Protein AF-0000000085030380 (afdb_homodimer)

Secondary structure (DSSP, 8-state):
-EEEESSHHHHHHHHHHH--TT-EEEEE--TTSHHHHHHHTT--SEEEEEE--HHHHHHHHHHHHH-TTEEEEES-TTSHHHHHHHHHHHTSS--SEEEEESSSSS-HHHHHHHHHHHHHHH--SEEEEE-HHHHHHHHHEEE-S----S--S-S---SSS-THHHHTHHHHHHHHHHTT-/-EEEESSHHHHHHHHHHH--TT-EEEEE--TTSHHHHHHHTT--SEEEEEE--HHHHHHHHHHHHH-TTEEEEES-TTSHHHHHHHHHHHTSS--SEEEEESSSSS-HHHHHHHHHHHHHHH--SEEEEE-HHHHHHHHHEEE-S----S--S-S---SSS-THHHHHHHHHHHHHHHTT-

pLDDT: mean 88.81, std 17.07, range [22.41, 98.94]

Nearest PDB structures (foldseek):
  4m36-assembly1_A  TM=7.516E-01  e=6.707E-06  Trypanosoma brucei brucei TREU927
  4jxj-assembly1_A  TM=7.074E-01  e=4.868E-06  Rickettsia bellii RML369-C
  6ifv-assembly1_A  TM=7.572E-01  e=1.454E-04  Bacillus subtilis subsp. subtilis str. 168
  6ifv-assembly2_B  TM=6.838E-01  e=5.560E-05  Bacillus subtilis subsp. subtilis str. 168
  7v2q-assembly1_W  TM=7.325E-01  e=1.879E-04  Bacillus subtilis subsp. subtilis str. 168

Structure (mmCIF, N/CA/C/O backbone):
data_AF-0000000085030380-model_v1
#
loop_
_entity.id
_entity.type
_entity.pdbx_description
1 polymer 'SAM-dependent methyltransferase'
#
loop_
_atom_site.group_PDB
_atom_site.id
_atom_site.type_symbol
_atom_site.label_atom_id
_atom_site.label_alt_id
_atom_site.label_comp_id
_atom_site.label_asym_id
_atom_site.label_entity_id
_atom_site.label_seq_id
_atom_site.pdbx_PDB_ins_code
_atom_site.Cartn_x
_atom_site.Cartn_y
_atom_site.Cartn_z
_atom_site.occupancy
_atom_site.B_iso_or_equiv
_atom_site.auth_seq_id
_atom_site.auth_comp_id
_atom_site.auth_asym_id
_atom_site.auth_atom_id
_atom_site.pdbx_PDB_model_num
ATOM 1 N N . MET A 1 1 ? -11.391 8.25 9.961 1 91.81 1 MET A N 1
ATOM 2 C CA . MET A 1 1 ? -11.539 7.578 8.672 1 91.81 1 MET A CA 1
ATOM 3 C C . MET A 1 1 ? -10.328 7.824 7.781 1 91.81 1 MET A C 1
ATOM 5 O O . MET A 1 1 ? -9.539 8.734 8.039 1 91.81 1 MET A O 1
ATOM 9 N N . ILE A 1 2 ? -10.078 6.938 6.809 1 98.69 2 ILE A N 1
ATOM 10 C CA . ILE A 1 2 ? -9.078 7.105 5.766 1 98.69 2 ILE A CA 1
ATOM 11 C C . ILE A 1 2 ? -9.758 7.438 4.438 1 98.69 2 ILE A C 1
ATOM 13 O O . ILE A 1 2 ? -10.391 6.574 3.828 1 98.69 2 ILE A O 1
ATOM 17 N N . ALA A 1 3 ? -9.664 8.688 4.055 1 98.75 3 ALA A N 1
ATOM 18 C CA . ALA A 1 3 ? -10.305 9.133 2.82 1 98.75 3 ALA A CA 1
ATOM 19 C C . ALA A 1 3 ? -9.312 9.156 1.661 1 98.75 3 ALA A C 1
ATOM 21 O O . ALA A 1 3 ? -8.242 9.758 1.765 1 98.75 3 ALA A O 1
ATOM 22 N N . LEU A 1 4 ? -9.68 8.461 0.581 1 97.88 4 LEU A N 1
ATOM 23 C CA . LEU A 1 4 ? -8.859 8.469 -0.629 1 97.88 4 LEU A CA 1
ATOM 24 C C . LEU A 1 4 ? -9.516 9.305 -1.722 1 97.88 4 LEU A C 1
ATOM 26 O O . LEU A 1 4 ? -10.719 9.203 -1.955 1 97.88 4 LEU A O 1
ATOM 30 N N . VAL A 1 5 ? -8.695 10.117 -2.357 1 96.5 5 VAL A N 1
ATOM 31 C CA . VAL A 1 5 ? -9.133 10.93 -3.486 1 96.5 5 VAL A CA 1
ATOM 32 C C . VAL A 1 5 ? -8.062 10.922 -4.578 1 96.5 5 VAL A C 1
ATOM 34 O O . VAL A 1 5 ? -6.895 10.656 -4.305 1 96.5 5 VAL A O 1
ATOM 37 N N . LYS A 1 6 ? -8.5 11.195 -5.797 1 92.88 6 LYS A N 1
ATOM 38 C CA . LYS A 1 6 ? -7.555 11.211 -6.91 1 92.88 6 LYS A CA 1
ATOM 39 C C . LYS A 1 6 ? -7.281 12.641 -7.371 1 92.88 6 LYS A C 1
ATOM 41 O O . LYS A 1 6 ? -6.148 12.977 -7.73 1 92.88 6 LYS A O 1
ATOM 46 N N . SER A 1 7 ? -8.227 13.508 -7.336 1 93.38 7 SER A N 1
ATOM 47 C CA . SER A 1 7 ? -8.07 14.859 -7.859 1 93.38 7 SER A CA 1
ATOM 48 C C . SER A 1 7 ? -7.652 15.828 -6.762 1 93.38 7 SER A C 1
ATOM 50 O O . SER A 1 7 ? -8.055 15.68 -5.605 1 93.38 7 SER A O 1
ATOM 52 N N . VAL A 1 8 ? -6.898 16.891 -7.164 1 95.12 8 VAL A N 1
ATOM 53 C CA . VAL A 1 8 ? -6.449 17.906 -6.219 1 95.12 8 VAL A CA 1
ATOM 54 C C . VAL A 1 8 ? -7.645 18.719 -5.73 1 95.12 8 VAL A C 1
ATOM 56 O O . VAL A 1 8 ? -7.684 19.141 -4.57 1 95.12 8 VAL A O 1
ATOM 59 N N . GLU A 1 9 ? -8.609 18.875 -6.574 1 96.44 9 GLU A N 1
ATOM 60 C CA . GLU A 1 9 ? -9.812 19.625 -6.207 1 96.44 9 GLU A CA 1
ATOM 61 C C . GLU A 1 9 ? -10.555 18.938 -5.062 1 96.44 9 GLU A C 1
ATOM 63 O O . GLU A 1 9 ? -10.93 19.594 -4.082 1 96.44 9 GLU A O 1
ATOM 68 N N . GLU A 1 10 ? -10.797 17.656 -5.203 1 97.19 10 GLU A N 1
ATOM 69 C CA . GLU A 1 10 ? -11.492 16.922 -4.156 1 97.19 10 GLU A CA 1
ATOM 70 C C . GLU A 1 10 ? -10.648 16.828 -2.887 1 97.19 10 GLU A C 1
ATOM 72 O O . GLU A 1 10 ? -11.188 16.844 -1.776 1 97.19 10 GLU A O 1
ATOM 77 N N . TYR A 1 11 ? -9.32 16.734 -3.07 1 97.69 11 TYR A N 1
ATOM 78 C CA . TYR A 1 11 ? -8.398 16.719 -1.938 1 97.69 11 TYR A CA 1
ATOM 79 C C . TYR A 1 11 ? -8.539 17.984 -1.096 1 97.69 11 TYR A C 1
ATOM 81 O O . TYR A 1 11 ? -8.75 17.906 0.118 1 97.69 11 TYR A O 1
ATOM 89 N N . ARG A 1 12 ? -8.516 19.094 -1.725 1 98.12 12 ARG A N 1
ATOM 90 C CA . ARG A 1 12 ? -8.609 20.375 -1.045 1 98.12 12 ARG A CA 1
ATOM 91 C C . ARG A 1 12 ? -9.992 20.578 -0.442 1 98.12 12 ARG A C 1
ATOM 93 O O . ARG A 1 12 ? -10.125 21.062 0.682 1 98.12 12 ARG A O 1
ATOM 100 N N . ARG A 1 13 ? -11.023 20.219 -1.197 1 98.12 13 ARG A N 1
ATOM 101 C CA . ARG A 1 13 ? -12.383 20.312 -0.682 1 98.12 13 ARG A CA 1
ATOM 102 C C . ARG A 1 13 ? -12.539 19.516 0.608 1 98.12 13 ARG A C 1
ATOM 104 O O . ARG A 1 13 ? -13.086 20.016 1.592 1 98.12 13 ARG A O 1
ATOM 111 N N . LEU A 1 14 ? -12.062 18.297 0.59 1 98.44 14 LEU A N 1
ATOM 112 C CA . LEU A 1 14 ? -12.203 17.406 1.737 1 98.44 14 LEU A CA 1
ATOM 113 C C . LEU A 1 14 ? -11.445 17.953 2.945 1 98.44 14 LEU A C 1
ATOM 115 O O . LEU A 1 14 ? -11.938 17.875 4.074 1 98.44 14 LEU A O 1
ATOM 119 N N . LEU A 1 15 ? -10.234 18.516 2.732 1 98.62 15 LEU A N 1
ATOM 120 C CA . LEU A 1 15 ? -9.484 19.094 3.836 1 98.62 15 LEU A CA 1
ATOM 121 C C . LEU A 1 15 ? -10.258 20.25 4.477 1 98.62 15 LEU A C 1
ATOM 123 O O . LEU A 1 15 ? -10.227 20.406 5.699 1 98.62 15 LEU A O 1
ATOM 127 N N . GLY A 1 16 ? -10.93 21 3.68 1 98.31 16 GLY A N 1
ATOM 128 C CA . GLY A 1 16 ? -11.773 22.062 4.207 1 98.31 16 GLY A CA 1
ATOM 129 C C . GLY A 1 16 ? -12.914 21.547 5.066 1 98.31 16 GLY A C 1
ATOM 130 O O . GLY A 1 16 ? -13.414 22.266 5.938 1 98.31 16 GLY A O 1
ATOM 131 N N . GLU A 1 17 ? -13.32 20.359 4.848 1 97.62 17 GLU A N 1
ATOM 132 C CA . GLU A 1 17 ? -14.453 19.766 5.555 1 97.62 17 GLU A CA 1
ATOM 133 C C . GLU A 1 17 ? -13.992 19.016 6.801 1 97.62 17 GLU A C 1
ATOM 135 O O . GLU A 1 17 ? -14.711 18.953 7.797 1 97.62 17 GLU A O 1
ATOM 140 N N . VAL A 1 18 ? -12.812 18.469 6.781 1 98.12 18 VAL A N 1
ATOM 141 C CA . VAL A 1 18 ? -12.398 17.5 7.801 1 98.12 18 VAL A CA 1
ATOM 142 C C . VAL A 1 18 ? -11.68 18.234 8.938 1 98.12 18 VAL A C 1
ATOM 144 O O . VAL A 1 18 ? -11.773 17.828 10.094 1 98.12 18 VAL A O 1
ATOM 147 N N . VAL A 1 19 ? -10.953 19.312 8.625 1 98.75 19 VAL A N 1
ATOM 148 C CA . VAL A 1 19 ? -10.211 20.047 9.641 1 98.75 19 VAL A CA 1
ATOM 149 C C . VAL A 1 19 ? -11.172 20.844 10.508 1 98.75 19 VAL A C 1
ATOM 151 O O . VAL A 1 19 ? -12.039 21.562 9.992 1 98.75 19 VAL A O 1
ATOM 154 N N . GLU A 1 20 ? -11.031 20.703 11.789 1 98.44 20 GLU A N 1
ATOM 155 C CA . GLU A 1 20 ? -11.867 21.391 12.758 1 98.44 20 GLU A CA 1
ATOM 156 C C . GLU A 1 20 ? -11.055 22.375 13.594 1 98.44 20 GLU A C 1
ATOM 158 O O . GLU A 1 20 ? -9.82 22.281 13.641 1 98.44 20 GLU A O 1
ATOM 163 N N . GLU A 1 21 ? -11.789 23.25 14.25 1 98.75 21 GLU A N 1
ATOM 164 C CA . GLU A 1 21 ? -11.156 24.188 15.156 1 98.75 21 GLU A CA 1
ATOM 165 C C . GLU A 1 21 ? -10.383 23.469 16.25 1 98.75 21 GLU A C 1
ATOM 167 O O . GLU A 1 21 ? -10.883 22.516 16.844 1 98.75 21 GLU A O 1
ATOM 172 N N . GLY A 1 22 ? -9.164 23.891 16.453 1 98.81 22 GLY A N 1
ATOM 173 C CA . GLY A 1 22 ? -8.367 23.359 17.531 1 98.81 22 GLY A CA 1
ATOM 174 C C . GLY A 1 22 ? -7.594 22.109 17.141 1 98.81 22 GLY A C 1
ATOM 175 O O . GLY A 1 22 ? -6.812 21.578 17.938 1 98.81 22 GLY A O 1
ATOM 176 N N . ASP A 1 23 ? -7.719 21.672 15.914 1 98.88 23 ASP A N 1
ATOM 177 C CA . ASP A 1 23 ? -7.055 20.453 15.461 1 98.88 23 ASP A CA 1
ATOM 178 C C . ASP A 1 23 ? -5.543 20.656 15.367 1 98.88 23 ASP A C 1
ATOM 180 O O . ASP A 1 23 ? -5.07 21.797 15.211 1 98.88 23 ASP A O 1
ATOM 184 N N . VAL A 1 24 ? -4.852 19.578 15.547 1 98.88 24 VAL A N 1
ATOM 185 C CA . VAL A 1 24 ? -3.457 19.438 15.133 1 98.88 24 VAL A CA 1
ATOM 186 C C . VAL A 1 24 ? -3.381 18.719 13.781 1 98.88 24 VAL A C 1
ATOM 188 O O . VAL A 1 24 ? -3.855 17.594 13.648 1 98.88 24 VAL A O 1
ATOM 191 N N . VAL A 1 25 ? -2.756 19.422 12.773 1 98.94 25 VAL A N 1
ATOM 192 C CA . VAL A 1 25 ? -2.729 18.875 11.422 1 98.94 25 VAL A CA 1
ATOM 193 C C . VAL A 1 25 ? -1.283 18.688 10.969 1 98.94 25 VAL A C 1
ATOM 195 O O . VAL A 1 25 ? -0.44 19.562 11.172 1 98.94 25 VAL A O 1
ATOM 198 N N . VAL A 1 26 ? -0.991 17.531 10.477 1 98.88 26 VAL A N 1
ATOM 199 C CA . VAL A 1 26 ? 0.264 17.281 9.781 1 98.88 26 VAL A CA 1
ATOM 200 C C . VAL A 1 26 ? -0.004 17.094 8.289 1 98.88 26 VAL A C 1
ATOM 202 O O . VAL A 1 26 ? -0.845 16.281 7.898 1 98.88 26 VAL A O 1
ATOM 205 N N . GLU A 1 27 ? 0.654 17.875 7.465 1 98.88 27 GLU A N 1
ATOM 206 C CA . GLU A 1 27 ? 0.521 17.828 6.012 1 98.88 27 GLU A CA 1
ATOM 207 C C . GLU A 1 27 ? 1.824 17.391 5.352 1 98.88 27 GLU A C 1
ATOM 209 O O . GLU A 1 27 ? 2.869 18.016 5.551 1 98.88 27 GLU A O 1
ATOM 214 N N . LEU A 1 28 ? 1.763 16.328 4.605 1 97.5 28 LEU A N 1
ATOM 215 C CA . LEU A 1 28 ? 2.908 15.812 3.869 1 97.5 28 LEU A CA 1
ATOM 216 C C . LEU A 1 28 ? 2.783 16.109 2.381 1 97.5 28 LEU A C 1
ATOM 218 O O . LEU A 1 28 ? 1.846 15.656 1.725 1 97.5 28 LEU A O 1
ATOM 222 N N . GLY A 1 29 ? 3.713 16.828 1.832 1 96.5 29 GLY A N 1
ATOM 223 C CA . GLY A 1 29 ? 3.65 17.281 0.454 1 96.5 29 GLY A CA 1
ATOM 224 C C . GLY A 1 29 ? 2.865 18.578 0.291 1 96.5 29 GLY A C 1
ATOM 225 O O . GLY A 1 29 ? 1.954 18.656 -0.537 1 96.5 29 GLY A O 1
ATOM 226 N N . CYS A 1 30 ? 3.314 19.625 0.965 1 97.62 30 CYS A N 1
ATOM 227 C CA . CYS A 1 30 ? 2.537 20.859 1.003 1 97.62 30 CYS A CA 1
ATOM 228 C C . CYS A 1 30 ? 2.834 21.734 -0.212 1 97.62 30 CYS A C 1
ATOM 230 O O . CYS A 1 30 ? 2.09 22.672 -0.509 1 97.62 30 CYS A O 1
ATOM 232 N N . HIS A 1 31 ? 3.996 21.453 -0.895 1 95.38 31 HIS A N 1
ATOM 233 C CA . HIS A 1 31 ? 4.43 22.297 -2.01 1 95.38 31 HIS A CA 1
ATOM 234 C C . HIS A 1 31 ? 4.391 23.766 -1.642 1 95.38 31 HIS A C 1
ATOM 236 O O . HIS A 1 31 ? 5.012 24.188 -0.658 1 95.38 31 HIS A O 1
ATOM 242 N N . ARG A 1 32 ? 3.686 24.625 -2.477 1 96.69 32 ARG A N 1
ATOM 243 C CA . ARG A 1 32 ? 3.697 26.062 -2.223 1 96.69 32 ARG A CA 1
ATOM 244 C C . ARG A 1 32 ? 2.557 26.469 -1.296 1 96.69 32 ARG A C 1
ATOM 246 O O . ARG A 1 32 ? 2.289 27.656 -1.113 1 96.69 32 ARG A O 1
ATOM 253 N N . GLY A 1 33 ? 1.755 25.594 -0.771 1 97.94 33 GLY A N 1
ATOM 254 C CA . GLY A 1 33 ? 0.869 25.875 0.347 1 97.94 33 GLY A CA 1
ATOM 255 C C . GLY A 1 33 ? -0.575 26.078 -0.072 1 97.94 33 GLY A C 1
ATOM 256 O O . GLY A 1 33 ? -1.376 26.625 0.69 1 97.94 33 GLY A O 1
ATOM 257 N N . ALA A 1 34 ? -0.95 25.656 -1.318 1 97.75 34 ALA A N 1
ATOM 258 C CA . ALA A 1 34 ? -2.342 25.797 -1.737 1 97.75 34 ALA A CA 1
ATOM 259 C C . ALA A 1 34 ? -3.275 25.031 -0.813 1 97.75 34 ALA A C 1
ATOM 261 O O . ALA A 1 34 ? -4.285 25.562 -0.345 1 97.75 34 ALA A O 1
ATOM 262 N N . ALA A 1 35 ? -2.99 23.797 -0.495 1 98.38 35 ALA A N 1
ATOM 263 C CA . ALA A 1 35 ? -3.809 23.031 0.434 1 98.38 35 ALA A CA 1
ATOM 264 C C . ALA A 1 35 ? -3.623 23.516 1.868 1 98.38 35 ALA A C 1
ATOM 266 O O . ALA A 1 35 ? -4.566 23.5 2.662 1 98.38 35 ALA A O 1
ATOM 267 N N . THR A 1 36 ? -2.396 23.969 2.219 1 98.75 36 THR A N 1
ATOM 268 C CA . THR A 1 36 ? -2.131 24.5 3.547 1 98.75 36 THR A CA 1
ATOM 269 C C . THR A 1 36 ? -3.088 25.656 3.869 1 98.75 36 THR A C 1
ATOM 271 O O . THR A 1 36 ? -3.633 25.719 4.973 1 98.75 36 THR A O 1
ATOM 274 N N . ARG A 1 37 ? -3.293 26.484 2.891 1 98.75 37 ARG A N 1
ATOM 275 C CA . ARG A 1 37 ? -4.172 27.641 3.088 1 98.75 37 ARG A CA 1
ATOM 276 C C . ARG A 1 37 ? -5.598 27.188 3.383 1 98.75 37 ARG A C 1
ATOM 278 O O . ARG A 1 37 ? -6.293 27.812 4.191 1 98.75 37 ARG A O 1
ATOM 285 N N . ILE A 1 38 ? -6.07 26.156 2.748 1 98.88 38 ILE A N 1
ATOM 286 C CA . ILE A 1 38 ? -7.398 25.609 2.996 1 98.88 38 ILE A CA 1
ATOM 287 C C . ILE A 1 38 ? -7.457 25.031 4.406 1 98.88 38 ILE A C 1
ATOM 289 O O . ILE A 1 38 ? -8.414 25.266 5.145 1 98.88 38 ILE A O 1
ATOM 293 N N . ILE A 1 39 ? -6.402 24.297 4.805 1 98.88 39 ILE A N 1
ATOM 294 C CA . ILE A 1 39 ? -6.309 23.719 6.141 1 98.88 39 ILE A CA 1
ATOM 295 C C . ILE A 1 39 ? -6.426 24.828 7.188 1 98.88 39 ILE A C 1
ATOM 297 O O . ILE A 1 39 ? -7.168 24.688 8.164 1 98.88 39 ILE A O 1
ATOM 301 N N . LEU A 1 40 ? -5.77 25.938 6.992 1 98.69 40 LEU A N 1
ATOM 302 C CA . LEU A 1 40 ? -5.691 27.016 7.961 1 98.69 40 LEU A CA 1
ATOM 303 C C . LEU A 1 40 ? -7.051 27.688 8.148 1 98.69 40 LEU A C 1
ATOM 305 O O . LEU A 1 40 ? -7.32 28.281 9.195 1 98.69 40 LEU A O 1
ATOM 309 N N . THR A 1 41 ? -7.934 27.562 7.137 1 98.31 41 THR A N 1
ATOM 310 C CA . THR A 1 41 ? -9.258 28.156 7.258 1 98.31 41 THR A CA 1
ATOM 311 C C . THR A 1 41 ? -10.078 27.453 8.328 1 98.31 41 THR A C 1
ATOM 313 O O . THR A 1 41 ? -11.031 28.016 8.859 1 98.31 41 THR A O 1
ATOM 316 N N . GLY A 1 42 ? -9.727 26.266 8.719 1 98.31 42 GLY A N 1
ATOM 317 C CA . GLY A 1 42 ? -10.438 25.5 9.742 1 98.31 42 GLY A CA 1
ATOM 318 C C . GLY A 1 42 ? -10.039 25.906 11.148 1 98.31 42 GLY A C 1
ATOM 319 O O . GLY A 1 42 ? -10.555 25.344 12.125 1 98.31 42 GLY A O 1
ATOM 320 N N . SER A 1 43 ? -9.117 26.781 11.266 1 98.31 43 SER A N 1
ATOM 321 C CA . SER A 1 43 ? -8.633 27.312 12.531 1 98.31 43 SER A CA 1
ATOM 322 C C . SER A 1 43 ? -7.996 26.219 13.391 1 98.31 43 SER A C 1
ATOM 324 O O . SER A 1 43 ? -8.328 26.078 14.57 1 98.31 43 SER A O 1
ATOM 326 N N . PRO A 1 44 ? -7.121 25.422 12.836 1 98.81 44 PRO A N 1
ATOM 327 C CA . PRO A 1 44 ? -6.348 24.484 13.648 1 98.81 44 PRO A CA 1
ATOM 328 C C . PRO A 1 44 ? -5.441 25.188 14.656 1 98.81 44 PRO A C 1
ATOM 330 O O . PRO A 1 44 ? -5.035 26.328 14.438 1 98.81 44 PRO A O 1
ATOM 333 N N . ARG A 1 45 ? -5.203 24.547 15.797 1 98.38 45 ARG A N 1
ATOM 334 C CA . ARG A 1 45 ? -4.301 25.141 16.781 1 98.38 45 ARG A CA 1
ATOM 335 C C . ARG A 1 45 ? -2.846 25 16.344 1 98.38 45 ARG A C 1
ATOM 337 O O . ARG A 1 45 ? -1.985 25.766 16.766 1 98.38 45 ARG A O 1
ATOM 344 N N . ARG A 1 46 ? -2.6 23.969 15.492 1 98.69 46 ARG A N 1
ATOM 345 C CA . ARG A 1 46 ? -1.241 23.703 15.031 1 98.69 46 ARG A CA 1
ATOM 346 C C . ARG A 1 46 ? -1.252 23.016 13.672 1 98.69 46 ARG A C 1
ATOM 348 O O . ARG A 1 46 ? -2.045 22.094 13.453 1 98.69 46 ARG A O 1
ATOM 355 N N . VAL A 1 47 ? -0.423 23.484 12.797 1 98.88 47 VAL A N 1
ATOM 356 C CA . VAL A 1 47 ? -0.187 22.844 11.508 1 98.88 47 VAL A CA 1
ATOM 357 C C . VAL A 1 47 ? 1.312 22.656 11.297 1 98.88 47 VAL A C 1
ATOM 359 O O . VAL A 1 47 ? 2.092 23.609 11.43 1 98.88 47 VAL A O 1
ATOM 362 N N . VAL A 1 48 ? 1.76 21.453 11.086 1 98.88 48 VAL A N 1
ATOM 363 C CA . VAL A 1 48 ? 3.111 21.172 10.617 1 98.88 48 VAL A CA 1
ATOM 364 C C . VAL A 1 48 ? 3.064 20.672 9.172 1 98.88 48 VAL A C 1
ATOM 366 O O . VAL A 1 48 ? 2.48 19.625 8.883 1 98.88 48 VAL A O 1
ATOM 369 N N . ALA A 1 49 ? 3.635 21.438 8.273 1 98.81 49 ALA A N 1
ATOM 370 C CA . ALA A 1 49 ? 3.639 21.125 6.852 1 98.81 49 ALA A CA 1
ATOM 371 C C . ALA A 1 49 ? 5.039 20.734 6.379 1 98.81 49 ALA A C 1
ATOM 373 O O . ALA A 1 49 ? 6.02 21.391 6.719 1 98.81 49 ALA A O 1
ATOM 374 N N . VAL A 1 50 ? 5.086 19.641 5.562 1 98.06 50 VAL A N 1
ATOM 375 C CA . VAL A 1 50 ? 6.363 19.078 5.152 1 98.06 50 VAL A CA 1
ATOM 376 C C . VAL A 1 50 ? 6.457 19.062 3.627 1 98.06 50 VAL A C 1
ATOM 378 O O . VAL A 1 50 ? 5.508 18.672 2.943 1 98.06 50 VAL A O 1
ATOM 381 N N . ASP A 1 51 ? 7.531 19.5 3.094 1 96.81 51 ASP A N 1
ATOM 382 C CA . ASP A 1 51 ? 7.898 19.328 1.691 1 96.81 51 ASP A CA 1
ATOM 383 C C . ASP A 1 51 ? 9.406 19.438 1.502 1 96.81 51 ASP A C 1
ATOM 385 O O . ASP A 1 51 ? 10.078 20.172 2.232 1 96.81 51 ASP A O 1
ATOM 389 N N . TYR A 1 52 ? 9.93 18.766 0.541 1 92.38 52 TYR A N 1
ATOM 390 C CA . TYR A 1 52 ? 11.383 18.781 0.385 1 92.38 52 TYR A CA 1
ATOM 391 C C . TYR A 1 52 ? 11.805 19.766 -0.698 1 92.38 52 TYR A C 1
ATOM 393 O O . TYR A 1 52 ? 12.984 20.078 -0.829 1 92.38 52 TYR A O 1
ATOM 401 N N . GLY A 1 53 ? 10.852 20.328 -1.414 1 89.56 53 GLY A N 1
ATOM 402 C CA . GLY A 1 53 ? 11.18 21.172 -2.551 1 89.56 53 GLY A CA 1
ATOM 403 C C . GLY A 1 53 ? 11.648 22.562 -2.146 1 89.56 53 GLY A C 1
ATOM 404 O O . GLY A 1 53 ? 11.164 23.109 -1.155 1 89.56 53 GLY A O 1
ATOM 405 N N . LYS A 1 54 ? 12.578 23.141 -2.975 1 85.81 54 LYS A N 1
ATOM 406 C CA . LYS A 1 54 ? 13.07 24.5 -2.738 1 85.81 54 LYS A CA 1
ATOM 407 C C . LYS A 1 54 ? 11.953 25.516 -2.926 1 85.81 54 LYS A C 1
ATOM 409 O O . LYS A 1 54 ? 11.844 26.469 -2.15 1 85.81 54 LYS A O 1
ATOM 414 N N . ASP A 1 55 ? 11.211 25.375 -3.895 1 90.44 55 ASP A N 1
ATOM 415 C CA . ASP A 1 55 ? 10.117 26.297 -4.176 1 90.44 55 ASP A CA 1
ATOM 416 C C . ASP A 1 55 ? 9.102 26.297 -3.033 1 90.44 55 ASP A C 1
ATOM 418 O O . ASP A 1 55 ? 8.508 27.344 -2.732 1 90.44 55 ASP A O 1
ATOM 422 N N . ALA A 1 56 ? 8.984 25.188 -2.379 1 94.5 56 ALA A N 1
ATOM 423 C CA . ALA A 1 56 ? 8.094 25.125 -1.221 1 94.5 56 ALA A CA 1
ATOM 424 C C . ALA A 1 56 ? 8.617 25.984 -0.077 1 94.5 56 ALA A C 1
ATOM 426 O O . ALA A 1 56 ? 7.848 26.703 0.565 1 94.5 56 ALA A O 1
ATOM 427 N N . GLU A 1 57 ? 9.883 25.969 0.086 1 95.88 57 GLU A N 1
ATOM 428 C CA . GLU A 1 57 ? 10.461 26.625 1.254 1 95.88 57 GLU A CA 1
ATOM 429 C C . GLU A 1 57 ? 10.172 28.125 1.25 1 95.88 57 GLU A C 1
ATOM 431 O O . GLU A 1 57 ? 9.688 28.672 2.242 1 95.88 57 GLU A O 1
ATOM 436 N N . GLU A 1 58 ? 10.445 28.781 0.205 1 95.75 58 GLU A N 1
ATOM 437 C CA . GLU A 1 58 ? 10.242 30.234 0.124 1 95.75 58 GLU A CA 1
ATOM 438 C C . GLU A 1 58 ? 8.781 30.594 0.375 1 95.75 58 GLU A C 1
ATOM 440 O O . GLU A 1 58 ? 8.484 31.453 1.204 1 95.75 58 GLU A O 1
ATOM 445 N N . ALA A 1 59 ? 7.898 29.969 -0.262 1 97.5 59 ALA A N 1
ATOM 446 C CA . ALA A 1 59 ? 6.469 30.25 -0.159 1 97.5 59 ALA A CA 1
ATOM 447 C C . ALA A 1 59 ? 5.953 29.953 1.246 1 97.5 59 ALA A C 1
ATOM 449 O O . ALA A 1 59 ? 5.176 30.734 1.807 1 97.5 59 ALA A O 1
ATOM 450 N N . MET A 1 60 ? 6.41 28.875 1.827 1 98.25 60 MET A N 1
ATOM 451 C CA . MET A 1 60 ? 5.875 28.438 3.113 1 98.25 60 MET A CA 1
ATOM 452 C C . MET A 1 60 ? 6.438 29.281 4.25 1 98.25 60 MET A C 1
ATOM 454 O O . MET A 1 60 ? 5.746 29.531 5.242 1 98.25 60 MET A O 1
ATOM 458 N N . ARG A 1 61 ? 7.703 29.75 4.102 1 97.25 61 ARG A N 1
ATOM 459 C CA . ARG A 1 61 ? 8.258 30.656 5.094 1 97.25 61 ARG A CA 1
ATOM 460 C C . ARG A 1 61 ? 7.488 31.984 5.109 1 97.25 61 ARG A C 1
ATOM 462 O O . ARG A 1 61 ? 7.242 32.562 6.172 1 97.25 61 ARG A O 1
ATOM 469 N N . GLU A 1 62 ? 7.102 32.375 3.977 1 96.75 62 GLU A N 1
ATOM 470 C CA . GLU A 1 62 ? 6.266 33.562 3.895 1 96.75 62 GLU A CA 1
ATOM 471 C C . GLU A 1 62 ? 4.914 33.344 4.562 1 96.75 62 GLU A C 1
ATOM 473 O O . GLU A 1 62 ? 4.426 34.219 5.297 1 96.75 62 GLU A O 1
ATOM 478 N N . LEU A 1 63 ? 4.293 32.219 4.348 1 97.75 63 LEU A N 1
ATOM 479 C CA . LEU A 1 63 ? 2.998 31.891 4.93 1 97.75 63 LEU A CA 1
ATOM 480 C C . LEU A 1 63 ? 3.092 31.797 6.445 1 97.75 63 LEU A C 1
ATOM 482 O O . LEU A 1 63 ? 2.178 32.219 7.156 1 97.75 63 LEU A O 1
ATOM 486 N N . GLU A 1 64 ? 4.184 31.344 6.957 1 97.69 64 GLU A N 1
ATOM 487 C CA . GLU A 1 64 ? 4.422 31.203 8.391 1 97.69 64 GLU A CA 1
ATOM 488 C C . GLU A 1 64 ? 4.383 32.562 9.086 1 97.69 64 GLU A C 1
ATOM 490 O O . GLU A 1 64 ? 3.988 32.656 10.25 1 97.69 64 GLU A O 1
ATOM 495 N N . ARG A 1 65 ? 4.805 33.531 8.359 1 97.38 65 ARG A N 1
ATOM 496 C CA . ARG A 1 65 ? 4.875 34.875 8.945 1 97.38 65 ARG A CA 1
ATOM 497 C C . ARG A 1 65 ? 3.492 35.375 9.359 1 97.38 65 ARG A C 1
ATOM 499 O O . ARG A 1 65 ? 3.348 36.062 10.367 1 97.38 65 ARG A O 1
ATOM 506 N N . SER A 1 66 ? 2.514 34.938 8.703 1 96.75 66 SER A N 1
ATOM 507 C CA . SER A 1 66 ? 1.162 35.406 8.969 1 96.75 66 SER A CA 1
ATOM 508 C C . SER A 1 66 ? 0.345 34.375 9.719 1 96.75 66 SER A C 1
ATOM 510 O O . SER A 1 66 ? -0.811 34.625 10.07 1 96.75 66 SER A O 1
ATOM 512 N N . HIS A 1 67 ? 0.86 33.25 9.969 1 98.44 67 HIS A N 1
ATOM 513 C CA . HIS A 1 67 ? 0.172 32.156 10.641 1 98.44 67 HIS A CA 1
ATOM 514 C C . HIS A 1 67 ? 1.062 31.516 11.695 1 98.44 67 HIS A C 1
ATOM 516 O O . HIS A 1 67 ? 1.759 30.531 11.414 1 98.44 67 HIS A O 1
ATOM 522 N N . PRO A 1 68 ? 1.045 32.031 12.875 1 97.94 68 PRO A N 1
ATOM 523 C CA . PRO A 1 68 ? 1.928 31.516 13.938 1 97.94 68 PRO A CA 1
ATOM 524 C C . PRO A 1 68 ? 1.684 30.047 14.258 1 97.94 68 PRO A C 1
ATOM 526 O O . PRO A 1 68 ? 2.555 29.375 14.828 1 97.94 68 PRO A O 1
ATOM 529 N N . GLU A 1 69 ? 0.498 29.547 13.922 1 98.31 69 GLU A N 1
ATOM 530 C CA . GLU A 1 69 ? 0.168 28.141 14.203 1 98.31 69 GLU A CA 1
ATOM 531 C C . GLU A 1 69 ? 0.773 27.219 13.164 1 98.31 69 GLU A C 1
ATOM 533 O O . GLU A 1 69 ? 0.734 25.984 13.32 1 98.31 69 GLU A O 1
ATOM 538 N N . LEU A 1 70 ? 1.349 27.781 12.102 1 98.75 70 LEU A N 1
ATOM 539 C CA . LEU A 1 70 ? 1.943 26.984 11.031 1 98.75 70 LEU A CA 1
ATOM 540 C C . LEU A 1 70 ? 3.451 26.859 11.227 1 98.75 70 LEU A C 1
ATOM 542 O O . LEU A 1 70 ? 4.137 27.844 11.492 1 98.75 70 LEU A O 1
ATOM 546 N N . THR A 1 71 ? 3.973 25.672 11.133 1 98.69 71 THR A N 1
ATOM 547 C CA . THR A 1 71 ? 5.406 25.406 11.07 1 98.69 71 THR A CA 1
ATOM 548 C C . THR A 1 71 ? 5.746 24.609 9.812 1 98.69 71 THR A C 1
ATOM 550 O O . THR A 1 71 ? 5.141 23.562 9.547 1 98.69 71 THR A O 1
ATOM 553 N N . PHE A 1 72 ? 6.668 25.156 9.047 1 98.5 72 PHE A N 1
ATOM 554 C CA . PHE A 1 72 ? 7.16 24.438 7.867 1 98.5 72 PHE A CA 1
ATOM 555 C C . PHE A 1 72 ? 8.422 23.656 8.203 1 98.5 72 PHE A C 1
ATOM 557 O O . PHE A 1 72 ? 9.352 24.203 8.805 1 98.5 72 PHE A O 1
ATOM 564 N N . VAL A 1 73 ? 8.422 22.406 7.836 1 98.06 73 VAL A N 1
ATOM 565 C CA . VAL A 1 73 ? 9.586 21.531 7.965 1 98.06 73 VAL A CA 1
ATOM 566 C C . VAL A 1 73 ? 10.078 21.125 6.578 1 98.06 73 VAL A C 1
ATOM 568 O O . VAL A 1 73 ? 9.367 20.422 5.852 1 98.06 73 VAL A O 1
ATOM 571 N N . LYS A 1 74 ? 11.242 21.531 6.223 1 97.62 74 LYS A N 1
ATOM 572 C CA . LYS A 1 74 ? 11.844 21.062 4.977 1 97.62 74 LYS A CA 1
ATOM 573 C C . LYS A 1 74 ? 12.391 19.656 5.113 1 97.62 74 LYS A C 1
ATOM 575 O O . LYS A 1 74 ? 13.289 19.406 5.926 1 97.62 74 LYS A O 1
ATOM 580 N N . GLY A 1 75 ? 11.781 18.719 4.336 1 94.5 75 GLY A N 1
ATOM 581 C CA . GLY A 1 75 ? 12.227 17.344 4.422 1 94.5 75 GLY A CA 1
ATOM 582 C C . GLY A 1 75 ? 11.438 16.406 3.525 1 94.5 75 GLY A C 1
ATOM 583 O O . GLY A 1 75 ? 10.391 16.766 2.992 1 94.5 75 GLY A O 1
ATOM 584 N N . ASP A 1 76 ? 11.969 15.219 3.297 1 90.56 76 ASP A N 1
ATOM 585 C CA . ASP A 1 76 ? 11.336 14.141 2.545 1 90.56 76 ASP A CA 1
ATOM 586 C C . ASP A 1 76 ? 10.477 13.266 3.455 1 90.56 76 ASP A C 1
ATOM 588 O O . ASP A 1 76 ? 10.984 12.68 4.414 1 90.56 76 ASP A O 1
ATOM 592 N N . ALA A 1 77 ? 9.164 13.266 3.174 1 91.44 77 ALA A N 1
ATOM 593 C CA . ALA A 1 77 ? 8.219 12.516 3.994 1 91.44 77 ALA A CA 1
ATOM 594 C C . ALA A 1 77 ? 8.57 11.031 4.016 1 91.44 77 ALA A C 1
ATOM 596 O O . ALA A 1 77 ? 8.055 10.273 4.844 1 91.44 77 ALA A O 1
ATOM 597 N N . ARG A 1 78 ? 9.516 10.578 3.137 1 88.12 78 ARG A N 1
ATOM 598 C CA . ARG A 1 78 ? 9.922 9.18 3.041 1 88.12 78 ARG A CA 1
ATOM 599 C C . ARG A 1 78 ? 11.102 8.891 3.969 1 88.12 78 ARG A C 1
ATOM 601 O O . ARG A 1 78 ? 11.602 7.762 4.016 1 88.12 78 ARG A O 1
ATOM 608 N N . GLU A 1 79 ? 11.484 9.883 4.703 1 85.56 79 GLU A N 1
ATOM 609 C CA . GLU A 1 79 ? 12.664 9.727 5.543 1 85.56 79 GLU A CA 1
ATOM 610 C C . GLU A 1 79 ? 12.297 9.766 7.023 1 85.56 79 GLU A C 1
ATOM 612 O O . GLU A 1 79 ? 11.523 10.625 7.457 1 85.56 79 GLU A O 1
ATOM 617 N N . TYR A 1 80 ? 12.922 8.891 7.777 1 86.19 80 TYR A N 1
ATOM 618 C CA . TYR A 1 80 ? 12.688 8.797 9.211 1 86.19 80 TYR A CA 1
ATOM 619 C C . TYR A 1 80 ? 13.07 10.102 9.906 1 86.19 80 TYR A C 1
ATOM 621 O O . TYR A 1 80 ? 12.391 10.531 10.844 1 86.19 80 TYR A O 1
ATOM 629 N N . ASP A 1 81 ? 14.133 10.711 9.492 1 88.94 81 ASP A N 1
ATOM 630 C CA . ASP A 1 81 ? 14.594 11.953 10.109 1 88.94 81 ASP A CA 1
ATOM 631 C C . ASP A 1 81 ? 13.531 13.047 9.992 1 88.94 81 ASP A C 1
ATOM 633 O O . ASP A 1 81 ? 13.398 13.883 10.891 1 88.94 81 ASP A O 1
ATOM 637 N N . THR A 1 82 ? 12.82 13.102 8.906 1 93 82 THR A N 1
ATOM 638 C CA . THR A 1 82 ? 11.742 14.07 8.734 1 93 82 THR A CA 1
ATOM 639 C C . THR A 1 82 ? 10.625 13.812 9.742 1 93 82 THR A C 1
ATOM 641 O O . THR A 1 82 ? 10.133 14.742 10.383 1 93 82 THR A O 1
ATOM 644 N N . LEU A 1 83 ? 10.227 12.555 9.898 1 93.06 83 LEU A N 1
ATOM 645 C CA . LEU A 1 83 ? 9.219 12.18 10.883 1 93.06 83 LEU A CA 1
ATOM 646 C C . LEU A 1 83 ? 9.656 12.586 12.289 1 93.06 83 LEU A C 1
ATOM 648 O O . LEU A 1 83 ? 8.867 13.148 13.055 1 93.06 83 LEU A O 1
ATOM 652 N N . LYS A 1 84 ? 10.938 12.281 12.578 1 90.94 84 LYS A N 1
ATOM 653 C CA . LYS A 1 84 ? 11.477 12.625 13.891 1 90.94 84 LYS A CA 1
ATOM 654 C C . LYS A 1 84 ? 11.391 14.125 14.141 1 90.94 84 LYS A C 1
ATOM 656 O O . LYS A 1 84 ? 10.992 14.555 15.227 1 90.94 84 LYS A O 1
ATOM 661 N N . ARG A 1 85 ? 11.75 14.93 13.211 1 95.25 85 ARG A N 1
ATOM 662 C CA . ARG A 1 85 ? 11.695 16.391 13.352 1 95.25 85 ARG A CA 1
ATOM 663 C C . ARG A 1 85 ? 10.266 16.859 13.555 1 95.25 85 ARG A C 1
ATOM 665 O O . ARG A 1 85 ? 10.016 17.781 14.344 1 95.25 85 ARG A O 1
ATOM 672 N N . VAL A 1 86 ? 9.344 16.266 12.852 1 96.81 86 VAL A N 1
ATOM 673 C CA . VAL A 1 86 ? 7.941 16.625 13.008 1 96.81 86 VAL A CA 1
ATOM 674 C C . VAL A 1 86 ? 7.469 16.281 14.414 1 96.81 86 VAL A C 1
ATOM 676 O O . VAL A 1 86 ? 6.781 17.078 15.062 1 96.81 86 VAL A O 1
ATOM 679 N N . LEU A 1 87 ? 7.867 15.133 14.906 1 95.25 87 LEU A N 1
ATOM 680 C CA . LEU A 1 87 ? 7.508 14.727 16.266 1 95.25 87 LEU A CA 1
ATOM 681 C C . LEU A 1 87 ? 8.07 15.711 17.281 1 95.25 87 LEU A C 1
ATOM 683 O O . LEU A 1 87 ? 7.395 16.047 18.266 1 95.25 87 LEU A O 1
ATOM 687 N N . GLU A 1 88 ? 9.312 16.094 17.031 1 95.25 88 GLU A N 1
ATOM 688 C CA . GLU A 1 88 ? 9.922 17.094 17.906 1 95.25 88 GLU A CA 1
ATOM 689 C C . GLU A 1 88 ? 9.141 18.391 17.891 1 95.25 88 GLU A C 1
ATOM 691 O O . GLU A 1 88 ? 8.875 18.984 18.938 1 95.25 88 GLU A O 1
ATOM 696 N N . GLU A 1 89 ? 8.773 18.891 16.703 1 96.62 89 GLU A N 1
ATOM 697 C CA . GLU A 1 89 ? 7.996 20.109 16.562 1 96.62 89 GLU A CA 1
ATOM 698 C C . GLU A 1 89 ? 6.664 20.016 17.281 1 96.62 89 GLU A C 1
ATOM 700 O O . GLU A 1 89 ? 6.195 20.984 17.875 1 96.62 89 GLU A O 1
ATOM 705 N N . LEU A 1 90 ? 6.043 18.828 17.328 1 96.56 90 LEU A N 1
ATOM 706 C CA . LEU A 1 90 ? 4.727 18.625 17.906 1 96.56 90 LEU A CA 1
ATOM 707 C C . LEU A 1 90 ? 4.836 18.391 19.422 1 96.56 90 LEU A C 1
ATOM 709 O O . LEU A 1 90 ? 3.844 18.5 20.141 1 96.56 90 LEU A O 1
ATOM 713 N N . GLY A 1 91 ? 6.016 18.031 19.906 1 93.75 91 GLY A N 1
ATOM 714 C CA . GLY A 1 91 ? 6.188 17.656 21.297 1 93.75 91 GLY A CA 1
ATOM 715 C C . GLY A 1 91 ? 5.707 16.25 21.594 1 93.75 91 GLY A C 1
ATOM 716 O O . GLY A 1 91 ? 5.367 15.938 22.734 1 93.75 91 GLY A O 1
ATOM 717 N N . GLY A 1 92 ? 5.535 15.398 20.578 1 89.94 92 GLY A N 1
ATOM 718 C CA . GLY A 1 92 ? 5.051 14.031 20.688 1 89.94 92 GLY A CA 1
ATOM 719 C C . GLY A 1 92 ? 4.031 13.68 19.609 1 89.94 92 GLY A C 1
ATOM 720 O O . GLY A 1 92 ? 3.752 14.484 18.734 1 89.94 92 GLY A O 1
ATOM 721 N N . PRO A 1 93 ? 3.596 12.391 19.719 1 90.56 93 PRO A N 1
ATOM 722 C CA . PRO A 1 93 ? 2.615 11.945 18.719 1 90.56 93 PRO A CA 1
ATOM 723 C C . PRO A 1 93 ? 1.218 12.508 18.984 1 90.56 93 PRO A C 1
ATOM 725 O O . PRO A 1 93 ? 0.563 12.109 19.953 1 90.56 93 PRO A O 1
ATOM 728 N N . GLU A 1 94 ? 0.907 13.523 18.297 1 92.25 94 GLU A N 1
ATOM 729 C CA . GLU A 1 94 ? -0.416 14.133 18.297 1 92.25 94 GLU A CA 1
ATOM 730 C C . GLU A 1 94 ? -0.823 14.602 16.906 1 92.25 94 GLU A C 1
ATOM 732 O O . GLU A 1 94 ? -0.104 15.375 16.266 1 92.25 94 GLU A O 1
ATOM 737 N N . CYS A 1 95 ? -1.918 14.109 16.484 1 98 95 CYS A N 1
ATOM 738 C CA . CYS A 1 95 ? -2.396 14.484 15.156 1 98 95 CYS A CA 1
ATOM 739 C C . CYS A 1 95 ? -3.879 14.164 15 1 98 95 CYS A C 1
ATOM 741 O O . CYS A 1 95 ? -4.301 13.023 15.227 1 98 95 CYS A O 1
ATOM 743 N N . ASP A 1 96 ? -4.633 15.195 14.703 1 98.81 96 ASP A N 1
ATOM 744 C CA . ASP A 1 96 ? -6.055 14.977 14.438 1 98.81 96 ASP A CA 1
ATOM 745 C C . ASP A 1 96 ? -6.293 14.672 12.961 1 98.81 96 ASP A C 1
ATOM 747 O O . ASP A 1 96 ? -7.105 13.805 12.625 1 98.81 96 ASP A O 1
ATOM 751 N N . VAL A 1 97 ? -5.574 15.359 12.078 1 98.94 97 VAL A N 1
ATOM 752 C CA . VAL A 1 97 ? -5.734 15.148 10.648 1 98.94 97 VAL A CA 1
ATOM 753 C C . VAL A 1 97 ? -4.367 14.984 9.992 1 98.94 97 VAL A C 1
ATOM 755 O O . VAL A 1 97 ? -3.488 15.836 10.148 1 98.94 97 VAL A O 1
ATOM 758 N N . LEU A 1 98 ? -4.184 13.875 9.352 1 98.88 98 LEU A N 1
ATOM 759 C CA . LEU A 1 98 ? -3.023 13.625 8.508 1 98.88 98 LEU A CA 1
ATOM 760 C C . LEU A 1 98 ? -3.381 13.789 7.031 1 98.88 98 LEU A C 1
ATOM 762 O O . LEU A 1 98 ? -4.262 13.094 6.52 1 98.88 98 LEU A O 1
ATOM 766 N N . ALA A 1 99 ? -2.756 14.773 6.359 1 98.88 99 ALA A N 1
ATOM 767 C CA . ALA A 1 99 ? -2.975 15.039 4.938 1 98.88 99 ALA A CA 1
ATOM 768 C C . ALA A 1 99 ? -1.761 14.625 4.113 1 98.88 99 ALA A C 1
ATOM 770 O O . ALA A 1 99 ? -0.639 15.062 4.383 1 98.88 99 ALA A O 1
ATOM 771 N N . VAL A 1 100 ? -2.01 13.758 3.143 1 97.62 100 VAL A N 1
ATOM 772 C CA . VAL A 1 100 ? -0.906 13.211 2.357 1 97.62 100 VAL A CA 1
ATOM 773 C C . VAL A 1 100 ? -1.154 13.461 0.872 1 97.62 100 VAL A C 1
ATOM 775 O O . VAL A 1 100 ? -2.107 12.93 0.298 1 97.62 100 VAL A O 1
ATOM 778 N N . ASP A 1 101 ? -0.364 14.297 0.255 1 95.62 101 ASP A N 1
ATOM 779 C CA . ASP A 1 101 ? -0.319 14.508 -1.188 1 95.62 101 ASP A CA 1
ATOM 780 C C . ASP A 1 101 ? 1.122 14.547 -1.693 1 95.62 101 ASP A C 1
ATOM 782 O O . ASP A 1 101 ? 1.788 15.578 -1.604 1 95.62 101 ASP A O 1
ATOM 786 N N . LEU A 1 102 ? 1.588 13.445 -2.281 1 90.12 102 LEU A N 1
ATOM 787 C CA . LEU A 1 102 ? 2.963 13.336 -2.756 1 90.12 102 LEU A CA 1
ATOM 788 C C . LEU A 1 102 ? 3.02 13.422 -4.277 1 90.12 102 LEU A C 1
ATOM 790 O O . LEU A 1 102 ? 3.715 12.633 -4.922 1 90.12 102 LEU A O 1
ATOM 794 N N . GLY A 1 103 ? 2.24 14.312 -4.898 1 77.75 103 GLY A N 1
ATOM 795 C CA . GLY A 1 103 ? 2.248 14.539 -6.332 1 77.75 103 GLY A CA 1
ATOM 796 C C . GLY A 1 103 ? 1.214 13.711 -7.074 1 77.75 103 GLY A C 1
ATOM 797 O O . GLY A 1 103 ? 1.244 13.625 -8.305 1 77.75 103 GLY A O 1
ATOM 798 N N . GLY A 1 104 ? 0.012 13.336 -6.461 1 61.47 104 GLY A N 1
ATOM 799 C CA . GLY A 1 104 ? -1.287 12.867 -6.906 1 61.47 104 GLY A CA 1
ATOM 800 C C . GLY A 1 104 ? -1.204 11.609 -7.75 1 61.47 104 GLY A C 1
ATOM 801 O O . GLY A 1 104 ? -2.23 11.031 -8.117 1 61.47 104 GLY A O 1
ATOM 802 N N . GLY A 1 105 ? -0.109 11.25 -8.094 1 58.97 105 GLY A N 1
ATOM 803 C CA . GLY A 1 105 ? -0.426 10.18 -9.023 1 58.97 105 GLY A CA 1
ATOM 804 C C . GLY A 1 105 ? 0.684 9.148 -9.148 1 58.97 105 GLY A C 1
ATOM 805 O O . GLY A 1 105 ? 0.491 8.094 -9.75 1 58.97 105 GLY A O 1
ATOM 806 N N . MET A 1 106 ? 1.731 9.602 -8.492 1 63.25 106 MET A N 1
ATOM 807 C CA . MET A 1 106 ? 2.785 8.68 -8.898 1 63.25 106 MET A CA 1
ATOM 808 C C . MET A 1 106 ? 3.135 7.711 -7.773 1 63.25 106 MET A C 1
ATOM 810 O O . MET A 1 106 ? 2.965 8.039 -6.598 1 63.25 106 MET A O 1
ATOM 814 N N . PHE A 1 107 ? 2.916 6.359 -7.977 1 80.5 107 PHE A N 1
ATOM 815 C CA . PHE A 1 107 ? 3.51 5.285 -7.188 1 80.5 107 PHE A CA 1
ATOM 816 C C . PHE A 1 107 ? 2.67 4.992 -5.949 1 80.5 107 PHE A C 1
ATOM 818 O O . PHE A 1 107 ? 3.039 5.371 -4.836 1 80.5 107 PHE A O 1
ATOM 825 N N . PRO A 1 108 ? 1.51 4.363 -6.105 1 91 108 PRO A N 1
ATOM 826 C CA . PRO A 1 108 ? 0.63 4.062 -4.973 1 91 108 PRO A CA 1
ATOM 827 C C . PRO A 1 108 ? 1.353 3.34 -3.838 1 91 108 PRO A C 1
ATOM 829 O O . PRO A 1 108 ? 0.974 3.479 -2.672 1 91 108 PRO A O 1
ATOM 832 N N . ASP A 1 109 ? 2.455 2.631 -4.199 1 88.25 109 ASP A N 1
ATOM 833 C CA . ASP A 1 109 ? 3.213 1.924 -3.17 1 88.25 109 ASP A CA 1
ATOM 834 C C . ASP A 1 109 ? 3.914 2.904 -2.232 1 88.25 109 ASP A C 1
ATOM 836 O O . ASP A 1 109 ? 3.941 2.697 -1.018 1 88.25 109 ASP A O 1
ATOM 840 N N . THR A 1 110 ? 4.426 3.988 -2.781 1 86.44 110 THR A N 1
ATOM 841 C CA . THR A 1 110 ? 5.078 5.016 -1.975 1 86.44 110 THR A CA 1
ATOM 842 C C . THR A 1 110 ? 4.051 5.77 -1.132 1 86.44 110 THR A C 1
ATOM 844 O O . THR A 1 110 ? 4.262 5.988 0.063 1 86.44 110 THR A O 1
ATOM 847 N N . ALA A 1 111 ? 2.967 6.152 -1.776 1 91.75 111 ALA A N 1
ATOM 848 C CA . ALA A 1 111 ? 1.92 6.879 -1.061 1 91.75 111 ALA A CA 1
ATOM 849 C C . ALA A 1 111 ? 1.387 6.059 0.111 1 91.75 111 ALA A C 1
ATOM 851 O O . ALA A 1 111 ? 1.209 6.578 1.214 1 91.75 111 ALA A O 1
ATOM 852 N N . PHE A 1 112 ? 1.18 4.785 -0.104 1 93.94 112 PHE A N 1
ATOM 853 C CA . PHE A 1 112 ? 0.661 3.918 0.946 1 93.94 112 PHE A CA 1
ATOM 854 C C . PHE A 1 112 ? 1.673 3.773 2.078 1 93.94 112 PHE A C 1
ATOM 856 O O . PHE A 1 112 ? 1.307 3.818 3.254 1 93.94 112 PHE A O 1
ATOM 863 N N . LYS A 1 113 ? 2.873 3.576 1.729 1 89.25 113 LYS A N 1
ATOM 864 C CA . LYS A 1 113 ? 3.893 3.396 2.758 1 89.25 113 LYS A CA 1
ATOM 865 C C . LYS A 1 113 ? 4.023 4.645 3.629 1 89.25 113 LYS A C 1
ATOM 867 O O . LYS A 1 113 ? 4.109 4.547 4.855 1 89.25 113 LYS A O 1
ATOM 872 N N . VAL A 1 114 ? 4.094 5.766 2.975 1 91.19 114 VAL A N 1
ATOM 873 C CA . VAL A 1 114 ? 4.211 7.012 3.727 1 91.19 114 VAL A CA 1
ATOM 874 C C . VAL A 1 114 ? 2.996 7.176 4.637 1 91.19 114 VAL A C 1
ATOM 876 O O . VAL A 1 114 ? 3.141 7.398 5.844 1 91.19 114 VAL A O 1
ATOM 879 N N . TYR A 1 115 ? 1.832 6.98 4.059 1 94.62 115 TYR A N 1
ATOM 880 C CA . TYR A 1 115 ? 0.639 7.039 4.895 1 94.62 115 TYR A CA 1
ATOM 881 C C . TYR A 1 115 ? 0.749 6.082 6.074 1 94.62 115 TYR A C 1
ATOM 883 O O . TYR A 1 115 ? 0.512 6.469 7.223 1 94.62 115 TYR A O 1
ATOM 891 N N . TYR A 1 116 ? 1.106 4.891 5.785 1 92.44 116 TYR A N 1
ATOM 892 C CA . TYR A 1 116 ? 1.121 3.836 6.793 1 92.44 116 TYR A CA 1
ATOM 893 C C . TYR A 1 116 ? 2.057 4.191 7.941 1 92.44 116 TYR A C 1
ATOM 895 O O . TYR A 1 116 ? 1.637 4.25 9.102 1 92.44 116 TYR A O 1
ATOM 903 N N . VAL A 1 117 ? 3.262 4.578 7.648 1 89.31 117 VAL A N 1
ATOM 904 C CA . VAL A 1 117 ? 4.273 4.793 8.68 1 89.31 117 VAL A CA 1
ATOM 905 C C . VAL A 1 117 ? 3.916 6.031 9.5 1 89.31 117 VAL A C 1
ATOM 907 O O . VAL A 1 117 ? 4.02 6.02 10.727 1 89.31 117 VAL A O 1
ATOM 910 N N . TRP A 1 118 ? 3.443 7.012 8.859 1 92.56 118 TRP A N 1
ATOM 911 C CA . TRP A 1 118 ? 3.082 8.234 9.562 1 92.56 118 TRP A CA 1
ATOM 912 C C . TRP A 1 118 ? 1.821 8.023 10.398 1 92.56 118 TRP A C 1
ATOM 914 O O . TRP A 1 118 ? 1.727 8.516 11.523 1 92.56 118 TRP A O 1
ATOM 924 N N . SER A 1 119 ? 0.847 7.27 9.844 1 93.44 119 SER A N 1
ATOM 925 C CA . SER A 1 119 ? -0.43 7.109 10.531 1 93.44 119 SER A CA 1
ATOM 926 C C . SER A 1 119 ? -0.275 6.27 11.797 1 93.44 119 SER A C 1
ATOM 928 O O . SER A 1 119 ? -0.922 6.539 12.812 1 93.44 119 SER A O 1
ATOM 930 N N . VAL A 1 120 ? 0.599 5.266 11.711 1 89.06 120 VAL A N 1
ATOM 931 C CA . VAL A 1 120 ? 0.752 4.41 12.883 1 89.06 120 VAL A CA 1
ATOM 932 C C . VAL A 1 120 ? 1.525 5.156 13.969 1 89.06 120 VAL A C 1
ATOM 934 O O . VAL A 1 120 ? 1.418 4.832 15.156 1 89.06 120 VAL A O 1
ATOM 937 N N . THR A 1 121 ? 2.301 6.129 13.602 1 89.75 121 THR A N 1
ATOM 938 C CA . THR A 1 121 ? 3.082 6.922 14.547 1 89.75 121 THR A CA 1
ATOM 939 C C . THR A 1 121 ? 2.223 8.016 15.172 1 89.75 121 THR A C 1
ATOM 941 O O . THR A 1 121 ? 2.217 8.188 16.391 1 89.75 121 THR A O 1
ATOM 944 N N . LEU A 1 122 ? 1.474 8.719 14.367 1 93.62 122 LEU A N 1
ATOM 945 C CA . LEU A 1 122 ? 0.775 9.922 14.812 1 93.62 122 LEU A CA 1
ATOM 946 C C . LEU A 1 122 ? -0.639 9.594 15.273 1 93.62 122 LEU A C 1
ATOM 948 O O . LEU A 1 122 ? -1.26 10.375 15.992 1 93.62 122 LEU A O 1
ATOM 952 N N . ARG A 1 123 ? -1.179 8.531 14.766 1 93.19 123 ARG A N 1
ATOM 953 C CA . ARG A 1 123 ? -2.504 8.031 15.117 1 93.19 123 ARG A CA 1
ATOM 954 C C . ARG A 1 123 ? -3.566 9.109 14.914 1 93.19 123 ARG A C 1
ATOM 956 O O . ARG A 1 123 ? -4.309 9.438 15.844 1 93.19 123 ARG A O 1
ATOM 963 N N . PRO A 1 124 ? -3.703 9.633 13.703 1 98 124 PRO A N 1
ATOM 964 C CA . PRO A 1 124 ? -4.672 10.695 13.438 1 98 124 PRO A CA 1
ATOM 965 C C . PRO A 1 124 ? -6.117 10.219 13.539 1 98 124 PRO A C 1
ATOM 967 O O . PRO A 1 124 ? -6.398 9.039 13.305 1 98 124 PRO A O 1
ATOM 970 N N . ARG A 1 125 ? -6.965 11.133 13.922 1 98.12 125 ARG A N 1
ATOM 971 C CA . ARG A 1 125 ? -8.398 10.875 13.844 1 98.12 125 ARG A CA 1
ATOM 972 C C . ARG A 1 125 ? -8.828 10.602 12.406 1 98.12 125 ARG A C 1
ATOM 974 O O . ARG A 1 125 ? -9.523 9.625 12.141 1 98.12 125 ARG A O 1
ATOM 981 N N . ASP A 1 126 ? -8.375 11.438 11.453 1 98.62 126 ASP A N 1
ATOM 982 C CA . ASP A 1 126 ? -8.672 11.328 10.031 1 98.62 126 ASP A CA 1
ATOM 983 C C . ASP A 1 126 ? -7.395 11.398 9.195 1 98.62 126 ASP A C 1
ATOM 985 O O . ASP A 1 126 ? -6.465 12.141 9.531 1 98.62 126 ASP A O 1
ATOM 989 N N . ALA A 1 127 ? -7.383 10.609 8.188 1 98.75 127 ALA A N 1
ATOM 990 C CA . ALA A 1 127 ? -6.352 10.727 7.16 1 98.75 127 ALA A CA 1
ATOM 991 C C . ALA A 1 127 ? -6.973 11 5.793 1 98.75 127 ALA A C 1
ATOM 993 O O . ALA A 1 127 ? -7.98 10.383 5.426 1 98.75 127 ALA A O 1
ATOM 994 N N . VAL A 1 128 ? -6.441 11.984 5.086 1 98.75 128 VAL A N 1
ATOM 995 C CA . VAL A 1 128 ? -6.824 12.289 3.709 1 98.75 128 VAL A CA 1
ATOM 996 C C . VAL A 1 128 ? -5.633 12.055 2.781 1 98.75 128 VAL A C 1
ATOM 998 O O . VAL A 1 128 ? -4.605 12.727 2.9 1 98.75 128 VAL A O 1
ATOM 1001 N N . VAL A 1 129 ? -5.773 11.117 1.868 1 98.19 129 VAL A N 1
ATOM 1002 C CA . VAL A 1 129 ? -4.672 10.711 1 1 98.19 129 VAL A CA 1
ATOM 1003 C C . VAL A 1 129 ? -5.07 10.906 -0.462 1 98.19 129 VAL A C 1
ATOM 1005 O O . VAL A 1 129 ? -6.109 10.406 -0.899 1 98.19 129 VAL A O 1
ATOM 1008 N N . ARG A 1 130 ? -4.258 11.664 -1.181 1 96.88 130 ARG A N 1
ATOM 1009 C CA . ARG A 1 130 ? -4.484 11.836 -2.613 1 96.88 130 ARG A CA 1
ATOM 1010 C C . ARG A 1 130 ? -3.555 10.93 -3.422 1 96.88 130 ARG A C 1
ATOM 1012 O O . ARG A 1 130 ? -2.348 11.172 -3.484 1 96.88 130 ARG A O 1
ATOM 1019 N N . ASN A 1 131 ? -4.148 9.969 -4.074 1 94.88 131 ASN A N 1
ATOM 1020 C CA . ASN A 1 131 ? -3.393 9.07 -4.941 1 94.88 131 ASN A CA 1
ATOM 1021 C C . ASN A 1 131 ? -4.312 8.266 -5.852 1 94.88 131 ASN A C 1
ATOM 1023 O O . ASN A 1 131 ? -5.164 7.516 -5.371 1 94.88 131 ASN A O 1
ATOM 1027 N N . ALA A 1 132 ? -4.062 8.352 -7.137 1 92.38 132 ALA A N 1
ATOM 1028 C CA . ALA A 1 132 ? -4.938 7.703 -8.109 1 92.38 132 ALA A CA 1
ATOM 1029 C C . ALA A 1 132 ? -4.805 6.184 -8.031 1 92.38 132 ALA A C 1
ATOM 1031 O O . ALA A 1 132 ? -5.797 5.461 -8.164 1 92.38 132 ALA A O 1
ATOM 1032 N N . GLY A 1 133 ? -3.58 5.688 -7.844 1 91.94 133 GLY A N 1
ATOM 1033 C CA . GLY A 1 133 ? -3.363 4.25 -7.758 1 91.94 133 GLY A CA 1
ATOM 1034 C C . GLY A 1 133 ? -4.004 3.619 -6.539 1 91.94 133 GLY A C 1
ATOM 1035 O O . GLY A 1 133 ? -4.512 2.498 -6.609 1 91.94 133 GLY A O 1
ATOM 1036 N N . LEU A 1 134 ? -4 4.316 -5.387 1 95.56 134 LEU A N 1
ATOM 1037 C CA . LEU A 1 134 ? -4.664 3.805 -4.195 1 95.56 134 LEU A CA 1
ATOM 1038 C C . LEU A 1 134 ? -6.18 3.805 -4.371 1 95.56 134 LEU A C 1
ATOM 1040 O O . LEU A 1 134 ? -6.863 2.906 -3.875 1 95.56 134 LEU A O 1
ATOM 1044 N N . CYS A 1 135 ? -6.668 4.828 -5.082 1 95.81 135 CYS A N 1
ATOM 1045 C CA . CYS A 1 135 ? -8.094 4.816 -5.395 1 95.81 135 CYS A CA 1
ATOM 1046 C C . CYS A 1 135 ? -8.461 3.615 -6.254 1 95.81 135 CYS A C 1
ATOM 1048 O O . CYS A 1 135 ? -9.469 2.953 -6.012 1 95.81 135 CYS A O 1
ATOM 1050 N N . GLU A 1 136 ? -7.637 3.381 -7.293 1 94.12 136 GLU A N 1
ATOM 1051 C CA . GLU A 1 136 ? -7.836 2.215 -8.148 1 94.12 136 GLU A CA 1
ATOM 1052 C C . GLU A 1 136 ? -7.82 0.923 -7.336 1 94.12 136 GLU A C 1
ATOM 1054 O O . GLU A 1 136 ? -8.672 0.051 -7.527 1 94.12 136 GLU A O 1
ATOM 1059 N N . PHE A 1 137 ? -6.848 0.838 -6.395 1 96.38 137 PHE A N 1
ATOM 1060 C CA . PHE A 1 137 ? -6.738 -0.342 -5.547 1 96.38 137 PHE A CA 1
ATOM 1061 C C . PHE A 1 137 ? -8.016 -0.548 -4.738 1 96.38 137 PHE A C 1
ATOM 1063 O O . PHE A 1 137 ? -8.547 -1.658 -4.684 1 96.38 137 PHE A O 1
ATOM 1070 N N . LEU A 1 138 ? -8.492 0.512 -4.129 1 97.25 138 LEU A N 1
ATOM 1071 C CA . LEU A 1 138 ? -9.695 0.414 -3.305 1 97.25 138 LEU A CA 1
ATOM 1072 C C . LEU A 1 138 ? -10.898 -0.002 -4.141 1 97.25 138 LEU A C 1
ATOM 1074 O O . LEU A 1 138 ? -11.773 -0.722 -3.66 1 97.25 138 LEU A O 1
ATOM 1078 N N . LYS A 1 139 ? -10.938 0.443 -5.348 1 96.44 139 LYS A N 1
ATOM 1079 C CA . LYS A 1 139 ? -12.055 0.12 -6.23 1 96.44 139 LYS A CA 1
ATOM 1080 C C . LYS A 1 139 ? -12.023 -1.352 -6.637 1 96.44 139 LYS A C 1
ATOM 1082 O O . LYS A 1 139 ? -13.078 -1.97 -6.816 1 96.44 139 LYS A O 1
ATOM 1087 N N . LEU A 1 140 ? -10.844 -1.92 -6.805 1 97.19 140 LEU A N 1
ATOM 1088 C CA . LEU A 1 140 ? -10.68 -3.26 -7.359 1 97.19 140 LEU A CA 1
ATOM 1089 C C . LEU A 1 140 ? -10.641 -4.305 -6.246 1 97.19 140 LEU A C 1
ATOM 1091 O O . LEU A 1 140 ? -11.031 -5.457 -6.457 1 97.19 140 LEU A O 1
ATOM 1095 N N . ALA A 1 141 ? -10.164 -3.939 -5.02 1 98.38 141 ALA A N 1
ATOM 1096 C CA . ALA A 1 141 ? -9.898 -4.906 -3.959 1 98.38 141 ALA A CA 1
ATOM 1097 C C . ALA A 1 141 ? -11.18 -5.262 -3.207 1 98.38 141 ALA A C 1
ATOM 1099 O O . ALA A 1 141 ? -12.078 -4.43 -3.078 1 98.38 141 ALA A O 1
ATOM 1100 N N . GLU A 1 142 ? -11.203 -6.445 -2.756 1 97.94 142 GLU A N 1
ATOM 1101 C CA . GLU A 1 142 ? -12.328 -6.941 -1.962 1 97.94 142 GLU A CA 1
ATOM 1102 C C . GLU A 1 142 ? -11.836 -7.77 -0.775 1 97.94 142 GLU A C 1
ATOM 1104 O O . GLU A 1 142 ? -10.891 -8.547 -0.9 1 97.94 142 GLU A O 1
ATOM 1109 N N . LEU A 1 143 ? -12.492 -7.504 0.347 1 97.81 143 LEU A N 1
ATOM 1110 C CA . LEU A 1 143 ? -12.281 -8.398 1.483 1 97.81 143 LEU A CA 1
ATOM 1111 C C . LEU A 1 143 ? -13.008 -9.719 1.278 1 97.81 143 LEU A C 1
ATOM 1113 O O . LEU A 1 143 ? -14.211 -9.742 1.023 1 97.81 143 LEU A O 1
ATOM 1117 N N . ARG A 1 144 ? -12.273 -10.781 1.346 1 97.31 144 ARG A N 1
ATOM 1118 C CA . ARG A 1 144 ? -12.883 -12.094 1.157 1 97.31 144 ARG A CA 1
ATOM 1119 C C . ARG A 1 144 ? -12.953 -12.859 2.477 1 97.31 144 ARG A C 1
ATOM 1121 O O . ARG A 1 144 ? -12.984 -14.094 2.484 1 97.31 144 ARG A O 1
ATOM 1128 N N . GLU A 1 145 ? -12.898 -12.156 3.549 1 95.5 145 GLU A N 1
ATOM 1129 C CA . GLU A 1 145 ? -13.109 -12.609 4.918 1 95.5 145 GLU A CA 1
ATOM 1130 C C . GLU A 1 145 ? -13.648 -11.484 5.797 1 95.5 145 GLU A C 1
ATOM 1132 O O . GLU A 1 145 ? -13.43 -10.305 5.516 1 95.5 145 GLU A O 1
ATOM 1137 N N . GLU A 1 146 ? -14.375 -11.891 6.816 1 94.81 146 GLU A N 1
ATOM 1138 C CA . GLU A 1 146 ? -14.844 -10.883 7.766 1 94.81 146 GLU A CA 1
ATOM 1139 C C . GLU A 1 146 ? -13.688 -10.32 8.586 1 94.81 146 GLU A C 1
ATOM 1141 O O . GLU A 1 146 ? -12.852 -11.078 9.094 1 94.81 146 GLU A O 1
ATOM 1146 N N . VAL A 1 147 ? -13.648 -9.039 8.656 1 93.56 147 VAL A N 1
ATOM 1147 C CA . VAL A 1 147 ? -12.648 -8.352 9.469 1 93.56 147 VAL A CA 1
ATOM 1148 C C . VAL A 1 147 ? -13.344 -7.504 10.531 1 93.56 147 VAL A C 1
ATOM 1150 O O . VAL A 1 147 ? -14.141 -6.621 10.211 1 93.56 147 VAL A O 1
ATOM 1153 N N . HIS A 1 148 ? -13.055 -7.832 11.766 1 94 148 HIS A N 1
ATOM 1154 C CA . HIS A 1 148 ? -13.609 -7.078 12.883 1 94 148 HIS A CA 1
ATOM 1155 C C . HIS A 1 148 ? -12.578 -6.129 13.477 1 94 148 HIS A C 1
ATOM 1157 O O . HIS A 1 148 ? -11.445 -6.531 13.758 1 94 148 HIS A O 1
ATOM 1163 N N . LEU A 1 149 ? -12.977 -4.902 13.562 1 93.94 149 LEU A N 1
ATOM 1164 C CA . LEU A 1 149 ? -12.133 -3.885 14.18 1 93.94 149 LEU A CA 1
ATOM 1165 C C . LEU A 1 149 ? -12.797 -3.303 15.422 1 93.94 149 LEU A C 1
ATOM 1167 O O . LEU A 1 149 ? -14.023 -3.137 15.453 1 93.94 149 LEU A O 1
ATOM 1171 N N . ASP A 1 150 ? -12 -3.043 16.453 1 91.81 150 ASP A N 1
ATOM 1172 C CA . ASP A 1 150 ? -12.516 -2.422 17.672 1 91.81 150 ASP A CA 1
ATOM 1173 C C . ASP A 1 150 ? -13.008 -1.002 17.406 1 91.81 150 ASP A C 1
ATOM 1175 O O . ASP A 1 150 ? -14.039 -0.582 17.938 1 91.81 150 ASP A O 1
ATOM 1179 N N . ASP A 1 151 ? -12.273 -0.247 16.625 1 92.12 151 ASP A N 1
ATOM 1180 C CA . ASP A 1 151 ? -12.602 1.123 16.25 1 92.12 151 ASP A CA 1
ATOM 1181 C C . ASP A 1 151 ? -12.492 1.312 14.734 1 92.12 151 ASP A C 1
ATOM 1183 O O . ASP A 1 151 ? -11.406 1.16 14.164 1 92.12 151 ASP A O 1
ATOM 1187 N N . GLU A 1 152 ? -13.57 1.633 14.109 1 93.94 152 GLU A N 1
ATOM 1188 C CA . GLU A 1 152 ? -13.57 1.809 12.664 1 93.94 152 GLU A CA 1
ATOM 1189 C C . GLU A 1 152 ? -13.531 3.287 12.281 1 93.94 152 GLU A C 1
ATOM 1191 O O . GLU A 1 152 ? -13.492 3.631 11.102 1 93.94 152 GLU A O 1
ATOM 1196 N N . ASN A 1 153 ? -13.555 4.09 13.328 1 94.12 153 ASN A N 1
ATOM 1197 C CA . ASN A 1 153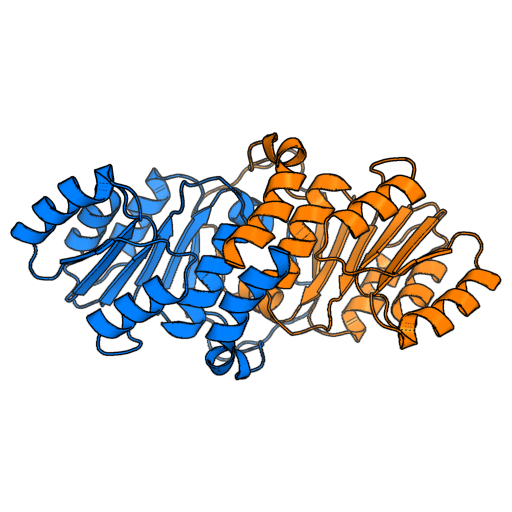 ? -13.508 5.531 13.094 1 94.12 153 ASN A CA 1
ATOM 1198 C C . ASN A 1 153 ? -12.141 6.109 13.438 1 94.12 153 ASN A C 1
ATOM 1200 O O . ASN A 1 153 ? -11.984 6.789 14.453 1 94.12 153 ASN A O 1
ATOM 1204 N N . ARG A 1 154 ? -11.234 5.812 12.641 1 96.12 154 ARG A N 1
ATOM 1205 C CA . ARG A 1 154 ? -9.867 6.281 12.852 1 96.12 154 ARG A CA 1
ATOM 1206 C C . ARG A 1 154 ? -9.109 6.375 11.531 1 96.12 154 ARG A C 1
ATOM 1208 O O . ARG A 1 154 ? -9.484 5.738 10.547 1 96.12 154 ARG A O 1
ATOM 1215 N N . GLY A 1 155 ? -8.07 7.168 11.531 1 97.44 155 GLY A N 1
ATOM 1216 C CA . GLY A 1 155 ? -7.301 7.426 10.328 1 97.44 155 GLY A CA 1
ATOM 1217 C C . GLY A 1 155 ? -5.977 6.684 10.289 1 97.44 155 GLY A C 1
ATOM 1218 O O . GLY A 1 155 ? -5.094 7.016 9.5 1 97.44 155 GLY A O 1
ATOM 1219 N N . TYR A 1 156 ? -5.82 5.723 11.195 1 94.31 156 TYR A N 1
ATOM 1220 C CA . TYR A 1 156 ? -4.543 5.023 11.289 1 94.31 156 TYR A CA 1
ATOM 1221 C C . TYR A 1 156 ? -4.75 3.514 11.312 1 94.31 156 TYR A C 1
ATOM 1223 O O . TYR A 1 156 ? -5.836 3.035 11.648 1 94.31 156 TYR A O 1
ATOM 1231 N N . LEU A 1 157 ? -3.76 2.816 10.875 1 92.19 157 LEU A N 1
ATOM 1232 C CA . LEU A 1 157 ? -3.746 1.361 10.969 1 92.19 157 LEU A CA 1
ATOM 1233 C C . LEU A 1 157 ? -3.072 0.9 12.258 1 92.19 157 LEU A C 1
ATOM 1235 O O . LEU A 1 157 ? -2.662 1.725 13.078 1 92.19 157 LEU A O 1
ATOM 1239 N N . GLY A 1 158 ? -3.154 -0.455 12.5 1 83.94 158 GLY A N 1
ATOM 1240 C CA . GLY A 1 158 ? -2.354 -0.954 13.609 1 83.94 158 GLY A CA 1
ATOM 1241 C C . GLY A 1 158 ? -3.127 -1.872 14.539 1 83.94 158 GLY A C 1
ATOM 1242 O O . GLY A 1 158 ? -2.551 -2.463 15.453 1 83.94 158 GLY A O 1
ATOM 1243 N N . GLU A 1 159 ? -4.387 -1.948 14.375 1 83.38 159 GLU A N 1
ATOM 1244 C CA . GLU A 1 159 ? -5.137 -2.871 15.219 1 83.38 159 GLU A CA 1
ATOM 1245 C C . GLU A 1 159 ? -4.801 -4.324 14.891 1 83.38 159 GLU A C 1
ATOM 1247 O O . GLU A 1 159 ? -4.684 -5.16 15.781 1 83.38 159 GLU A O 1
ATOM 12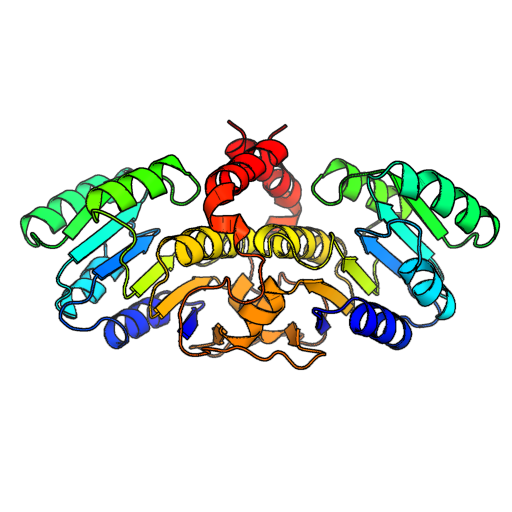52 N N . LEU A 1 160 ? -4.746 -4.66 13.594 1 80.31 160 LEU A N 1
ATOM 1253 C CA . LEU A 1 160 ? -4.516 -6.035 13.172 1 80.31 160 LEU A CA 1
ATOM 1254 C C . LEU A 1 160 ? -3.035 -6.273 12.883 1 80.31 160 LEU A C 1
ATOM 1256 O O . LEU A 1 160 ? -2.631 -7.402 12.586 1 80.31 160 LEU A O 1
ATOM 1260 N N . SER A 1 161 ? -2.268 -5.301 12.844 1 62.5 161 SER A N 1
ATOM 1261 C CA . SER A 1 161 ? -0.832 -5.461 12.633 1 62.5 161 SER A CA 1
ATOM 1262 C C . SER A 1 161 ? -0.082 -5.496 13.961 1 62.5 161 SER A C 1
ATOM 1264 O O . SER A 1 161 ? -0.483 -4.84 14.922 1 62.5 161 SER A O 1
ATOM 1266 N N . PRO A 1 162 ? 0.527 -6.676 14.383 1 51.88 162 PRO A N 1
ATOM 1267 C CA . PRO A 1 162 ? 1.196 -6.691 15.688 1 51.88 162 PRO A CA 1
ATOM 1268 C C . PRO A 1 162 ? 1.774 -5.332 16.062 1 51.88 162 PRO A C 1
ATOM 1270 O O . PRO A 1 162 ? 2.168 -4.555 15.195 1 51.88 162 PRO A O 1
ATOM 1273 N N . PRO A 1 163 ? 1.49 -4.887 17.266 1 44.69 163 PRO A N 1
ATOM 1274 C CA . PRO A 1 163 ? 2.047 -3.678 17.875 1 44.69 163 PRO A CA 1
ATOM 1275 C C . PRO A 1 163 ? 3.508 -3.441 17.5 1 44.69 163 PRO A C 1
ATOM 1277 O O . PRO A 1 163 ? 4.113 -2.459 17.938 1 44.69 163 PRO A O 1
ATOM 1280 N N . GLY A 1 164 ? 4.262 -4.473 17.312 1 41.97 164 GLY A N 1
ATOM 1281 C CA . GLY A 1 164 ? 5.68 -4.145 17.281 1 41.97 164 GLY A CA 1
ATOM 1282 C C . GLY A 1 164 ? 6.008 -3.014 16.328 1 41.97 164 GLY A C 1
ATOM 1283 O O . GLY A 1 164 ? 7.18 -2.764 16.031 1 41.97 164 GLY A O 1
ATOM 1284 N N . ILE A 1 165 ? 5.145 -2.654 15.461 1 45.44 165 ILE A N 1
ATOM 1285 C CA . ILE A 1 165 ? 5.617 -1.705 14.453 1 45.44 165 ILE A CA 1
ATOM 1286 C C . ILE A 1 165 ? 5.992 -0.387 15.125 1 45.44 165 ILE A C 1
ATOM 1288 O O . ILE A 1 165 ? 6.707 0.431 14.547 1 45.44 165 ILE A O 1
ATOM 1292 N N . PRO A 1 166 ? 5.352 0.135 16.109 1 45.06 166 PRO A N 1
ATOM 1293 C CA . PRO A 1 166 ? 6.035 1.374 16.484 1 45.06 166 PRO A CA 1
ATOM 1294 C C . PRO A 1 166 ? 7.531 1.179 16.703 1 45.06 166 PRO A C 1
ATOM 1296 O O . PRO A 1 166 ? 8.336 2.037 16.328 1 45.06 166 PRO A O 1
ATOM 1299 N N . GLY A 1 167 ? 7.91 0.18 17.469 1 47.59 167 GLY A N 1
ATOM 1300 C CA . GLY A 1 167 ? 9.32 0.016 17.797 1 47.59 167 GLY A CA 1
ATOM 1301 C C . GLY A 1 167 ? 10.188 -0.289 16.594 1 47.59 167 GLY A C 1
ATOM 1302 O O . GLY A 1 167 ? 11.406 -0.161 16.656 1 47.59 167 GLY A O 1
ATOM 1303 N N . ARG A 1 168 ? 9.461 -0.696 15.57 1 55.28 168 ARG A N 1
ATOM 1304 C CA . ARG A 1 168 ? 10.289 -1.069 14.43 1 55.28 168 ARG A CA 1
ATOM 1305 C C . ARG A 1 168 ? 10.094 -0.099 13.266 1 55.28 168 ARG A C 1
ATOM 1307 O O . ARG A 1 168 ? 10.422 -0.416 12.125 1 55.28 168 ARG A O 1
ATOM 1314 N N . ILE A 1 169 ? 9.484 0.985 13.75 1 55.88 169 ILE A N 1
ATOM 1315 C CA . ILE A 1 169 ? 9.25 1.989 12.719 1 55.88 169 ILE A CA 1
ATOM 1316 C C . ILE A 1 169 ? 10.562 2.354 12.039 1 55.88 169 ILE A C 1
ATOM 1318 O O . ILE A 1 169 ? 10.625 2.473 10.812 1 55.88 169 ILE A O 1
ATOM 1322 N N . ARG A 1 170 ? 11.453 2.453 13.031 1 53.66 170 ARG A N 1
ATOM 1323 C CA . ARG A 1 170 ? 12.75 2.771 12.453 1 53.66 170 ARG A CA 1
ATOM 1324 C C . ARG A 1 170 ? 13.188 1.702 11.453 1 53.66 170 ARG A C 1
ATOM 1326 O O . ARG A 1 170 ? 13.703 2.018 10.383 1 53.66 170 ARG A O 1
ATOM 1333 N N . GLU A 1 171 ? 12.961 0.49 11.961 1 57.19 171 GLU A N 1
ATOM 1334 C CA . GLU A 1 171 ? 13.352 -0.606 11.078 1 57.19 171 GLU A CA 1
ATOM 1335 C C . GLU A 1 171 ? 12.562 -0.568 9.773 1 57.19 171 GLU A C 1
ATOM 1337 O O . GLU A 1 171 ? 13.094 -0.903 8.711 1 57.19 171 GLU A O 1
ATOM 1342 N N . ARG A 1 172 ? 11.406 -0.012 9.828 1 57.47 172 ARG A N 1
ATOM 1343 C CA . ARG A 1 172 ? 10.586 0.063 8.633 1 57.47 172 ARG A CA 1
ATOM 1344 C C . ARG A 1 172 ? 11.148 1.079 7.641 1 57.47 172 ARG A C 1
ATOM 1346 O O . ARG A 1 172 ? 11.078 0.875 6.426 1 57.47 172 ARG A O 1
ATOM 1353 N N . PHE A 1 173 ? 11.609 2.041 8.445 1 52.97 173 PHE 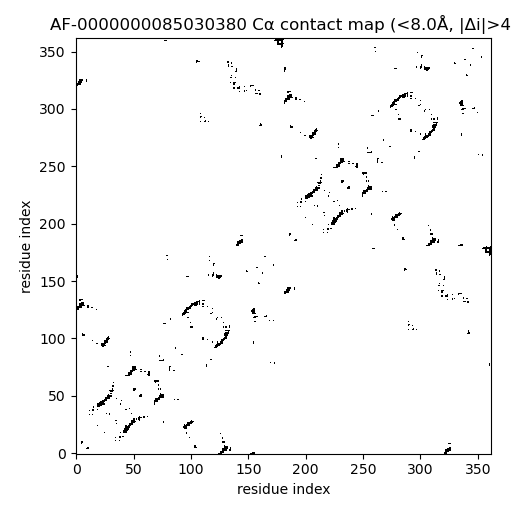A N 1
ATOM 1354 C CA . PHE A 1 173 ? 12.266 3.01 7.574 1 52.97 173 PHE A CA 1
ATOM 1355 C C . PHE A 1 173 ? 13.547 2.432 6.992 1 52.97 173 PHE A C 1
ATOM 1357 O O . PHE A 1 173 ? 13.906 2.727 5.852 1 52.97 173 PHE A O 1
ATOM 1364 N N . GLU A 1 174 ? 14.203 1.584 7.871 1 52.62 174 GLU A N 1
ATOM 1365 C CA . GLU A 1 174 ? 15.453 0.993 7.398 1 52.62 174 GLU A CA 1
ATOM 1366 C C . GLU A 1 174 ? 15.195 -0.005 6.273 1 52.62 174 GLU A C 1
ATOM 1368 O O . GLU A 1 174 ? 16.047 -0.2 5.402 1 52.62 174 GLU A O 1
ATOM 1373 N N . GLU A 1 175 ? 14.211 -0.767 6.461 1 47.28 175 GLU A N 1
ATOM 1374 C CA . GLU A 1 175 ? 13.859 -1.691 5.387 1 47.28 175 GLU A CA 1
ATOM 1375 C C . GLU A 1 175 ? 13.656 -0.953 4.066 1 47.28 175 GLU A C 1
ATOM 1377 O O . GLU A 1 175 ? 13.836 -1.529 2.992 1 47.28 175 GLU A O 1
ATOM 1382 N N . PHE A 1 176 ? 13.305 0.221 4.309 1 40.75 176 PHE A N 1
ATOM 1383 C CA . PHE A 1 176 ? 13.359 1.02 3.09 1 40.75 176 PHE A CA 1
ATOM 1384 C C . PHE A 1 176 ? 14.75 0.963 2.469 1 40.75 176 PHE A C 1
ATOM 1386 O O . PHE A 1 176 ? 14.898 1.055 1.247 1 40.75 176 PHE A O 1
ATOM 1393 N N . LYS A 1 177 ? 15.797 0.834 3.361 1 37.84 177 LYS A N 1
ATOM 1394 C CA . LYS A 1 177 ? 17.172 0.729 2.895 1 37.84 177 LYS A CA 1
ATOM 1395 C C . LYS A 1 177 ? 17.438 -0.625 2.24 1 37.84 177 LYS A C 1
ATOM 1397 O O . LYS A 1 177 ? 18.312 -0.749 1.379 1 37.84 177 LYS A O 1
ATOM 1402 N N . LEU A 1 178 ? 17.156 -1.606 2.814 1 32.06 178 LEU A N 1
ATOM 1403 C CA . LEU A 1 178 ? 17.453 -2.92 2.252 1 32.06 178 LEU A CA 1
ATOM 1404 C C . LEU A 1 178 ? 16.984 -3.006 0.801 1 32.06 178 LEU A C 1
ATOM 1406 O O . LEU A 1 178 ? 17.312 -3.969 0.1 1 32.06 178 LEU A O 1
ATOM 1410 N N . TRP A 1 179 ? 16.078 -2.373 0.481 1 31.58 179 TRP A N 1
ATOM 1411 C CA . TRP A 1 179 ? 15.75 -2.416 -0.94 1 31.58 179 TRP A CA 1
ATOM 1412 C C . TRP A 1 179 ? 16.75 -1.598 -1.753 1 31.58 179 TRP A C 1
ATOM 1414 O O . TRP A 1 179 ? 16.719 -1.625 -2.986 1 31.58 179 TRP A O 1
ATOM 1424 N N . ARG A 1 180 ? 17.562 -0.777 -1.155 1 27.89 180 ARG A N 1
ATOM 1425 C CA . ARG A 1 180 ? 18.594 -0.066 -1.896 1 27.89 180 ARG A CA 1
ATOM 1426 C C . ARG A 1 180 ? 19.781 -0.977 -2.188 1 27.89 180 ARG A C 1
ATOM 1428 O O . ARG A 1 180 ? 20.672 -0.617 -2.961 1 27.89 180 ARG A O 1
ATOM 1435 N N . GLY A 1 181 ? 20.031 -2.09 -1.549 1 22.41 181 GLY A N 1
ATOM 1436 C CA . GLY A 1 181 ? 21.281 -2.668 -2.023 1 22.41 181 GLY A CA 1
ATOM 1437 C C . GLY A 1 181 ? 21.156 -3.312 -3.391 1 22.41 181 GLY A C 1
ATOM 1438 O O . GLY A 1 181 ? 20.094 -3.82 -3.75 1 22.41 181 GLY A O 1
ATOM 1439 N N . MET B 1 1 ? -9.93 -9.734 -10.211 1 91.88 1 MET B N 1
ATOM 1440 C CA . MET B 1 1 ? -10.203 -9.102 -8.922 1 91.88 1 MET B CA 1
ATOM 1441 C C . MET B 1 1 ? -8.984 -9.18 -8.008 1 91.88 1 MET B C 1
ATOM 1443 O O . MET B 1 1 ? -8.07 -9.969 -8.258 1 91.88 1 MET B O 1
ATOM 1447 N N . ILE B 1 2 ? -8.875 -8.273 -7.035 1 98.69 2 ILE B N 1
ATOM 1448 C CA . ILE B 1 2 ? -7.875 -8.305 -5.973 1 98.69 2 ILE B CA 1
ATOM 1449 C C . ILE B 1 2 ? -8.531 -8.734 -4.66 1 98.69 2 ILE B C 1
ATOM 1451 O O . ILE B 1 2 ? -9.281 -7.965 -4.059 1 98.69 2 ILE B O 1
ATOM 1455 N N . ALA B 1 3 ? -8.273 -9.953 -4.277 1 98.75 3 ALA B N 1
ATOM 1456 C CA . ALA B 1 3 ? -8.875 -10.492 -3.055 1 98.75 3 ALA B CA 1
ATOM 1457 C C . ALA B 1 3 ? -7.91 -10.383 -1.877 1 98.75 3 ALA B C 1
ATOM 1459 O O . ALA B 1 3 ? -6.766 -10.828 -1.959 1 98.75 3 ALA B O 1
ATOM 1460 N N . LEU B 1 4 ? -8.391 -9.75 -0.813 1 97.81 4 LEU B N 1
ATOM 1461 C CA . LEU B 1 4 ? -7.605 -9.641 0.412 1 97.81 4 LEU B CA 1
ATOM 1462 C C . LEU B 1 4 ? -8.148 -10.57 1.493 1 97.81 4 LEU B C 1
ATOM 1464 O O . LEU B 1 4 ? -9.367 -10.641 1.7 1 97.81 4 LEU B O 1
ATOM 1468 N N . VAL B 1 5 ? -7.242 -11.25 2.156 1 96.5 5 VAL B N 1
ATOM 1469 C CA . VAL B 1 5 ? -7.586 -12.117 3.277 1 96.5 5 VAL B CA 1
ATOM 1470 C C . VAL B 1 5 ? -6.547 -11.969 4.387 1 96.5 5 VAL B C 1
ATOM 1472 O O . VAL B 1 5 ? -5.418 -11.539 4.133 1 96.5 5 VAL B O 1
ATOM 1475 N N . LYS B 1 6 ? -6.961 -12.305 5.59 1 92.88 6 LYS B N 1
ATOM 1476 C CA . LYS B 1 6 ? -6.039 -12.188 6.715 1 92.88 6 LYS B CA 1
ATOM 1477 C C . LYS B 1 6 ? -5.578 -13.57 7.188 1 92.88 6 LYS B C 1
ATOM 1479 O O . LYS B 1 6 ? -4.418 -13.742 7.57 1 92.88 6 LYS B O 1
ATOM 1484 N N . SER B 1 7 ? -6.391 -14.562 7.141 1 93.5 7 SER B N 1
ATOM 1485 C CA . SER B 1 7 ? -6.055 -15.875 7.668 1 93.5 7 SER B CA 1
ATOM 1486 C C . SER B 1 7 ? -5.484 -16.781 6.582 1 93.5 7 SER B C 1
ATOM 1488 O O . SER B 1 7 ? -5.883 -16.688 5.418 1 93.5 7 SER B O 1
ATOM 1490 N N . VAL B 1 8 ? -4.598 -17.734 6.988 1 95.25 8 VAL B N 1
ATOM 1491 C CA . VAL B 1 8 ? -3.992 -18.672 6.051 1 95.25 8 VAL B CA 1
ATOM 1492 C C . VAL B 1 8 ? -5.051 -19.641 5.543 1 95.25 8 VAL B C 1
ATOM 1494 O O . VAL B 1 8 ? -5.016 -20.062 4.379 1 95.25 8 VAL B O 1
ATOM 1497 N N . GLU B 1 9 ? -6.016 -19.938 6.371 1 96.5 9 GLU B N 1
ATOM 1498 C CA . GLU B 1 9 ? -7.094 -20.844 5.98 1 96.5 9 GLU B CA 1
ATOM 1499 C C . GLU B 1 9 ? -7.906 -20.266 4.824 1 96.5 9 GLU B C 1
ATOM 1501 O O . GLU B 1 9 ? -8.164 -20.953 3.836 1 96.5 9 GLU B O 1
ATOM 1506 N N . GLU B 1 10 ? -8.32 -19.031 4.957 1 97.25 10 GLU B N 1
ATOM 1507 C CA . GLU B 1 10 ? -9.094 -18.391 3.898 1 97.25 10 GLU B CA 1
ATOM 1508 C C . GLU B 1 10 ? -8.25 -18.188 2.645 1 97.25 10 GLU B C 1
ATOM 1510 O O . GLU B 1 10 ? -8.758 -18.266 1.525 1 97.25 10 GLU B O 1
ATOM 1515 N N . TYR B 1 11 ? -6.941 -17.891 2.859 1 97.69 11 TYR B N 1
ATOM 1516 C CA . TYR B 1 11 ? -6.012 -17.75 1.746 1 97.69 11 TYR B CA 1
ATOM 1517 C C . TYR B 1 11 ? -5.965 -19.016 0.901 1 97.69 11 TYR B C 1
ATOM 1519 O O . TYR B 1 11 ? -6.156 -18.969 -0.316 1 97.69 11 TYR B O 1
ATOM 1527 N N . ARG B 1 12 ? -5.801 -20.125 1.525 1 98.12 12 ARG B N 1
ATOM 1528 C CA . ARG B 1 12 ? -5.703 -21.406 0.843 1 98.12 12 ARG B CA 1
ATOM 1529 C C . ARG B 1 12 ? -7.035 -21.797 0.216 1 98.12 12 ARG B C 1
ATOM 1531 O O . ARG B 1 12 ? -7.074 -22.297 -0.909 1 98.12 12 ARG B O 1
ATOM 1538 N N . ARG B 1 13 ? -8.117 -21.578 0.953 1 98.06 13 ARG B N 1
ATOM 1539 C CA . ARG B 1 13 ? -9.438 -21.859 0.414 1 98.06 13 ARG B CA 1
ATOM 1540 C C . ARG B 1 13 ? -9.68 -21.094 -0.877 1 98.06 13 ARG B C 1
ATOM 1542 O O . ARG B 1 13 ? -10.133 -21.656 -1.872 1 98.06 13 ARG B O 1
ATOM 1549 N N . LEU B 1 14 ? -9.391 -19.812 -0.847 1 98.44 14 LEU B N 1
ATOM 1550 C CA . LEU B 1 14 ? -9.625 -18.953 -1.996 1 98.44 14 LEU B CA 1
ATOM 1551 C C . LEU B 1 14 ? -8.781 -19.391 -3.189 1 98.44 14 LEU B C 1
ATOM 1553 O O . LEU B 1 14 ? -9.258 -19.375 -4.328 1 98.44 14 LEU B O 1
ATOM 1557 N N . LEU B 1 15 ? -7.508 -19.766 -2.953 1 98.62 15 LEU B N 1
ATOM 1558 C CA . LEU B 1 15 ? -6.66 -20.234 -4.043 1 98.62 15 LEU B CA 1
ATOM 1559 C C . LEU B 1 15 ? -7.258 -21.469 -4.699 1 98.62 15 LEU B C 1
ATOM 1561 O O . LEU B 1 15 ? -7.191 -21.625 -5.922 1 98.62 15 LEU B O 1
ATOM 1565 N N . GLY B 1 16 ? -7.828 -22.328 -3.92 1 98.25 16 GLY B N 1
ATOM 1566 C CA . GLY B 1 16 ? -8.508 -23.5 -4.461 1 98.25 16 GLY B CA 1
ATOM 1567 C C . GLY B 1 16 ? -9.688 -23.156 -5.34 1 98.25 16 GLY B C 1
ATOM 1568 O O . GLY B 1 16 ? -10.055 -23.922 -6.23 1 98.25 16 GLY B O 1
ATOM 1569 N N . GLU B 1 17 ? -10.273 -22.031 -5.125 1 97.56 17 GLU B N 1
ATOM 1570 C CA . GLU B 1 17 ? -11.461 -21.594 -5.852 1 97.56 17 GLU B CA 1
ATOM 1571 C C . GLU B 1 17 ? -11.086 -20.781 -7.09 1 97.56 17 GLU B C 1
ATOM 1573 O O . GLU B 1 17 ? -11.789 -20.828 -8.102 1 97.56 17 GLU B O 1
ATOM 1578 N N . VAL B 1 18 ? -10 -20.078 -7.051 1 98.12 18 VAL B N 1
ATOM 1579 C CA . VAL B 1 18 ? -9.695 -19.062 -8.062 1 98.12 18 VAL B CA 1
ATOM 1580 C C . VAL B 1 18 ? -8.859 -19.688 -9.18 1 98.12 18 VAL B C 1
ATOM 1582 O O . VAL B 1 18 ? -8.984 -19.297 -10.344 1 98.12 18 VAL B O 1
ATOM 1585 N N . VAL B 1 19 ? -7.996 -20.656 -8.859 1 98.75 19 VAL B N 1
ATOM 1586 C CA . VAL B 1 19 ? -7.137 -21.266 -9.859 1 98.75 19 VAL B CA 1
ATOM 1587 C C . VAL B 1 19 ? -7.965 -22.203 -10.75 1 98.75 19 VAL B C 1
ATOM 1589 O O . VAL B 1 19 ? -8.734 -23.016 -10.25 1 98.75 19 VAL B O 1
ATOM 1592 N N . GLU B 1 20 ? -7.812 -22.031 -12.016 1 98.44 20 GLU B N 1
ATOM 1593 C CA . GLU B 1 20 ? -8.531 -22.828 -13 1 98.44 20 GLU B CA 1
ATOM 1594 C C . GLU B 1 20 ? -7.57 -23.688 -13.82 1 98.44 20 GLU B C 1
ATOM 1596 O O . GLU B 1 20 ? -6.367 -23.422 -13.844 1 98.44 20 GLU B O 1
ATOM 1601 N N . GLU B 1 21 ? -8.164 -24.656 -14.477 1 98.75 21 GLU B N 1
ATOM 1602 C CA . GLU B 1 21 ? -7.383 -25.5 -15.375 1 98.75 21 GLU B CA 1
ATOM 1603 C C . GLU B 1 21 ? -6.699 -24.672 -16.469 1 98.75 21 GLU B C 1
ATOM 1605 O O . GLU B 1 21 ? -7.324 -23.797 -17.062 1 98.75 21 GLU B O 1
ATOM 1610 N N . GLY B 1 22 ? -5.438 -24.922 -16.641 1 98.81 22 GLY B N 1
ATOM 1611 C CA . GLY B 1 22 ? -4.703 -24.281 -17.703 1 98.81 22 GLY B CA 1
ATOM 1612 C C . GLY B 1 22 ? -4.121 -22.938 -17.312 1 98.81 22 GLY B C 1
ATOM 1613 O O . GLY B 1 22 ? -3.402 -22.312 -18.094 1 98.81 22 GLY B O 1
ATOM 1614 N N . ASP B 1 23 ? -4.336 -22.531 -16.078 1 98.88 23 ASP B N 1
ATOM 1615 C CA . ASP B 1 23 ? -3.855 -21.219 -15.625 1 98.88 23 ASP B CA 1
ATOM 1616 C C . ASP B 1 23 ? -2.334 -21.219 -15.5 1 98.88 23 ASP B C 1
ATOM 1618 O O . ASP B 1 23 ? -1.711 -22.266 -15.336 1 98.88 23 ASP B O 1
ATOM 1622 N N . VAL B 1 24 ? -1.79 -20.031 -15.656 1 98.88 24 VAL B N 1
ATOM 1623 C CA . VAL B 1 24 ? -0.435 -19.719 -15.219 1 98.88 24 VAL B CA 1
ATOM 1624 C C . VAL B 1 24 ? -0.482 -19 -13.875 1 98.88 24 VAL B C 1
ATOM 1626 O O . VAL B 1 24 ? -1.112 -17.938 -13.75 1 98.88 24 VAL B O 1
ATOM 1629 N N . VAL B 1 25 ? 0.216 -19.609 -12.852 1 98.94 25 VAL B N 1
ATOM 1630 C CA . VAL B 1 25 ? 0.143 -19.062 -11.5 1 98.94 25 VAL B CA 1
ATOM 1631 C C . VAL B 1 25 ? 1.539 -18.672 -11.016 1 98.94 25 VAL B C 1
ATOM 1633 O O . VAL B 1 25 ? 2.5 -19.422 -11.203 1 98.94 25 VAL B O 1
ATOM 1636 N N . VAL B 1 26 ? 1.661 -17.5 -10.523 1 98.88 26 VAL B N 1
ATOM 1637 C CA . VAL B 1 26 ? 2.855 -17.078 -9.805 1 98.88 26 VAL B CA 1
ATOM 1638 C C . VAL B 1 26 ? 2.537 -16.922 -8.32 1 98.88 26 VAL B C 1
ATOM 1640 O O . VAL B 1 26 ? 1.585 -16.234 -7.945 1 98.88 26 VAL B O 1
ATOM 1643 N N . GLU B 1 27 ? 3.279 -17.625 -7.48 1 98.88 27 GLU B N 1
ATOM 1644 C CA . GLU B 1 27 ? 3.113 -17.594 -6.031 1 98.88 27 GLU B CA 1
ATOM 1645 C C . GLU B 1 27 ? 4.332 -16.984 -5.348 1 98.88 27 GLU B C 1
ATOM 1647 O O . GLU B 1 27 ? 5.457 -17.453 -5.527 1 98.88 27 GLU B O 1
ATOM 1652 N N . LEU B 1 28 ? 4.109 -15.938 -4.609 1 97.38 28 LEU B N 1
ATOM 1653 C CA . LEU B 1 28 ? 5.16 -15.266 -3.85 1 97.38 28 LEU B CA 1
ATOM 1654 C C . LEU B 1 28 ? 5.047 -15.586 -2.363 1 97.38 28 LEU B C 1
ATOM 1656 O O . LEU B 1 28 ? 4.043 -15.266 -1.727 1 97.38 28 LEU B O 1
ATOM 1660 N N . GLY B 1 29 ? 6.055 -16.156 -1.8 1 96.5 29 GLY B N 1
ATOM 1661 C CA . GLY B 1 29 ? 6.031 -16.625 -0.423 1 96.5 29 GLY B CA 1
ATOM 1662 C C . GLY B 1 29 ? 5.434 -18.016 -0.274 1 96.5 29 GLY B C 1
ATOM 1663 O O . GLY B 1 29 ? 4.531 -18.219 0.538 1 96.5 29 GLY B O 1
ATOM 1664 N N . CYS B 1 30 ? 6.035 -18.984 -0.931 1 97.56 30 CYS B N 1
ATOM 1665 C CA . CYS B 1 30 ? 5.441 -20.312 -0.982 1 97.56 30 CYS B CA 1
ATOM 1666 C C . CYS B 1 30 ? 5.84 -21.141 0.237 1 97.56 30 CYS B C 1
ATOM 1668 O O . CYS B 1 30 ? 5.227 -22.172 0.522 1 97.56 30 CYS B O 1
ATOM 1670 N N . HIS B 1 31 ? 6.941 -20.703 0.928 1 95.38 31 HIS B N 1
ATOM 1671 C CA . HIS B 1 31 ? 7.465 -21.484 2.051 1 95.38 31 HIS B CA 1
ATOM 1672 C C . HIS B 1 31 ? 7.637 -22.953 1.681 1 95.38 31 HIS B C 1
ATOM 1674 O O . HIS B 1 31 ? 8.328 -23.266 0.713 1 95.38 31 HIS B O 1
ATOM 1680 N N . ARG B 1 32 ? 7.051 -23.906 2.508 1 96.69 32 ARG B N 1
ATOM 1681 C CA . ARG B 1 32 ? 7.27 -25.328 2.254 1 96.69 32 ARG B CA 1
ATOM 1682 C C . ARG B 1 32 ? 6.207 -25.875 1.311 1 96.69 32 ARG B C 1
ATOM 1684 O O . ARG B 1 32 ? 6.109 -27.094 1.122 1 96.69 32 ARG B O 1
ATOM 1691 N N . GLY B 1 33 ? 5.301 -25.125 0.775 1 97.94 33 GLY B N 1
ATOM 1692 C CA . GLY B 1 33 ? 4.48 -25.531 -0.359 1 97.94 33 GLY B CA 1
ATOM 1693 C C . GLY B 1 33 ? 3.072 -25.922 0.035 1 97.94 33 GLY B C 1
ATOM 1694 O O . GLY B 1 33 ? 2.365 -26.578 -0.742 1 97.94 33 GLY B O 1
ATOM 1695 N N . ALA B 1 34 ? 2.613 -25.562 1.267 1 97.75 34 ALA B N 1
ATOM 1696 C CA . ALA B 1 34 ? 1.247 -25.906 1.659 1 97.75 34 ALA B CA 1
ATOM 1697 C C . ALA B 1 34 ? 0.231 -25.266 0.717 1 97.75 34 ALA B C 1
ATOM 1699 O O . ALA B 1 34 ? -0.686 -25.922 0.234 1 97.75 34 ALA B O 1
ATOM 1700 N N . ALA B 1 35 ? 0.349 -24.016 0.405 1 98.38 35 ALA B N 1
ATOM 1701 C CA . ALA B 1 35 ? -0.551 -23.359 -0.539 1 98.38 35 ALA B CA 1
ATOM 1702 C C . ALA B 1 35 ? -0.274 -23.812 -1.969 1 98.38 35 ALA B C 1
ATOM 1704 O O . ALA B 1 35 ? -1.195 -23.922 -2.781 1 98.38 35 ALA B O 1
ATOM 1705 N N . THR B 1 36 ? 1.009 -24.078 -2.289 1 98.75 36 THR B N 1
ATOM 1706 C CA . THR B 1 36 ? 1.372 -24.578 -3.611 1 98.75 36 THR B CA 1
ATOM 1707 C C . THR B 1 36 ? 0.59 -25.844 -3.949 1 98.75 36 THR B C 1
ATOM 1709 O O . THR B 1 36 ? 0.081 -25.984 -5.062 1 98.75 36 THR B O 1
ATOM 1712 N N . ARG B 1 37 ? 0.483 -26.703 -2.973 1 98.75 37 ARG B N 1
ATOM 1713 C CA . ARG B 1 37 ? -0.222 -27.953 -3.188 1 98.75 37 ARG B CA 1
ATOM 1714 C C . ARG B 1 37 ? -1.692 -27.719 -3.508 1 98.75 37 ARG B C 1
ATOM 1716 O O . ARG B 1 37 ? -2.279 -28.422 -4.328 1 98.75 37 ARG B O 1
ATOM 1723 N N . ILE B 1 38 ? -2.307 -26.766 -2.879 1 98.88 38 ILE B N 1
ATOM 1724 C CA . ILE B 1 38 ? -3.693 -26.406 -3.152 1 98.88 38 ILE B CA 1
ATOM 1725 C C . ILE B 1 38 ? -3.811 -25.828 -4.562 1 98.88 38 ILE B C 1
ATOM 1727 O O . ILE B 1 38 ? -4.711 -26.188 -5.32 1 98.88 38 ILE B O 1
ATOM 1731 N N . ILE B 1 39 ? -2.865 -24.953 -4.949 1 98.88 39 ILE B N 1
ATOM 1732 C CA . ILE B 1 39 ? -2.828 -24.375 -6.285 1 98.88 39 ILE B CA 1
ATOM 1733 C C . ILE B 1 39 ? -2.771 -25.484 -7.332 1 98.88 39 ILE B C 1
ATOM 1735 O O . ILE B 1 39 ? -3.51 -25.453 -8.32 1 98.88 39 ILE B O 1
ATOM 1739 N N . LEU B 1 40 ? -1.977 -26.484 -7.117 1 98.69 40 LEU B N 1
ATOM 1740 C CA . LEU B 1 40 ? -1.727 -27.562 -8.086 1 98.69 40 LEU B CA 1
ATOM 1741 C C . LEU B 1 40 ? -2.977 -28.406 -8.289 1 98.69 40 LEU B C 1
ATOM 1743 O O . LEU B 1 40 ? -3.143 -29.031 -9.344 1 98.69 40 LEU B O 1
ATOM 1747 N N . THR B 1 41 ? -3.875 -28.391 -7.297 1 98.31 41 THR B N 1
ATOM 1748 C CA . THR B 1 41 ? -5.098 -29.188 -7.441 1 98.31 41 THR B CA 1
ATOM 1749 C C . THR B 1 41 ? -5.988 -28.594 -8.531 1 98.31 41 THR B C 1
ATOM 1751 O O . THR B 1 41 ? -6.852 -29.297 -9.078 1 98.31 41 THR B O 1
ATOM 1754 N N . GLY B 1 42 ? -5.805 -27.359 -8.914 1 98.31 42 GLY B N 1
ATOM 1755 C CA . GLY B 1 42 ? -6.594 -26.719 -9.953 1 98.31 42 GLY B CA 1
ATOM 1756 C C . GLY B 1 42 ? -6.121 -27.047 -11.352 1 98.31 42 GLY B C 1
ATOM 1757 O O . GLY B 1 42 ? -6.691 -26.562 -12.336 1 98.31 42 GLY B O 1
ATOM 1758 N N . SER B 1 43 ? -5.082 -27.781 -11.461 1 98.31 43 SER B N 1
ATOM 1759 C CA . SER B 1 43 ? -4.5 -28.234 -12.719 1 98.31 43 SER B CA 1
ATOM 1760 C C . SER B 1 43 ? -4.012 -27.062 -13.555 1 98.31 43 SER B C 1
ATOM 1762 O O . SER B 1 43 ? -4.344 -26.953 -14.742 1 98.31 43 SER B O 1
ATOM 1764 N N . PRO B 1 44 ? -3.275 -26.156 -12.984 1 98.81 44 PRO B N 1
ATOM 1765 C CA . PRO B 1 44 ? -2.625 -25.109 -13.789 1 98.81 44 PRO B CA 1
ATOM 1766 C C . PRO B 1 44 ? -1.612 -25.672 -14.781 1 98.81 44 PRO B C 1
ATOM 1768 O O . PRO B 1 44 ? -1.054 -26.75 -14.555 1 98.81 44 PRO B O 1
ATOM 1771 N N . ARG B 1 45 ? -1.436 -25.016 -15.906 1 98.38 45 ARG B N 1
ATOM 1772 C CA . ARG B 1 45 ? -0.443 -25.469 -16.875 1 98.38 45 ARG B CA 1
ATOM 1773 C C . ARG B 1 45 ? 0.969 -25.125 -16.422 1 98.38 45 ARG B C 1
ATOM 1775 O O . ARG B 1 45 ? 1.938 -25.766 -16.828 1 98.38 45 ARG B O 1
ATOM 1782 N N . ARG B 1 46 ? 1.054 -24.078 -15.562 1 98.69 46 ARG B N 1
ATOM 1783 C CA . ARG B 1 46 ? 2.354 -23.625 -15.078 1 98.69 46 ARG B CA 1
ATOM 1784 C C . ARG B 1 46 ? 2.221 -22.938 -13.719 1 98.69 46 ARG B C 1
ATOM 1786 O O . ARG B 1 46 ? 1.304 -22.141 -13.508 1 98.69 46 ARG B O 1
ATOM 1793 N N . VAL B 1 47 ? 3.088 -23.297 -12.836 1 98.88 47 VAL B N 1
ATOM 1794 C CA . VAL B 1 47 ? 3.211 -22.641 -11.539 1 98.88 47 VAL B CA 1
ATOM 1795 C C . VAL B 1 47 ? 4.664 -22.25 -11.297 1 98.88 47 VAL B C 1
ATOM 1797 O O . VAL B 1 47 ? 5.57 -23.078 -11.414 1 98.88 47 VAL B O 1
ATOM 1800 N N . VAL B 1 48 ? 4.934 -20.984 -11.086 1 98.88 48 VAL B N 1
ATOM 1801 C CA . VAL B 1 48 ? 6.227 -20.516 -10.586 1 98.88 48 VAL B CA 1
ATOM 1802 C C . VAL B 1 48 ? 6.086 -20.047 -9.141 1 98.88 48 VAL B C 1
ATOM 1804 O O . VAL B 1 48 ? 5.359 -19.094 -8.867 1 98.88 48 VAL B O 1
ATOM 1807 N N . ALA B 1 49 ? 6.738 -20.719 -8.227 1 98.81 49 ALA B N 1
ATOM 1808 C CA . ALA B 1 49 ? 6.672 -20.422 -6.805 1 98.81 49 ALA B CA 1
ATOM 1809 C C . ALA B 1 49 ? 7.992 -19.844 -6.305 1 98.81 49 ALA B C 1
ATOM 1811 O O . ALA B 1 49 ? 9.062 -20.359 -6.617 1 98.81 49 ALA B O 1
ATOM 1812 N N . VAL B 1 50 ? 7.883 -18.75 -5.5 1 98 50 VAL B N 1
ATOM 1813 C CA . VAL B 1 50 ? 9.062 -18.016 -5.059 1 98 50 VAL B CA 1
ATOM 1814 C C . VAL B 1 50 ? 9.125 -18 -3.533 1 98 50 VAL B C 1
ATOM 1816 O O . VAL B 1 50 ? 8.117 -17.75 -2.867 1 98 50 VAL B O 1
ATOM 1819 N N . ASP B 1 51 ? 10.242 -18.281 -2.98 1 96.75 51 ASP B N 1
ATOM 1820 C CA . ASP B 1 51 ? 10.555 -18.062 -1.572 1 96.75 51 ASP B CA 1
ATOM 1821 C C . ASP B 1 51 ? 12.062 -17.953 -1.354 1 96.75 51 ASP B C 1
ATOM 1823 O O . ASP B 1 51 ? 12.844 -18.562 -2.078 1 96.75 51 ASP B O 1
ATOM 1827 N N . TYR B 1 52 ? 12.453 -17.219 -0.376 1 92.19 52 TYR B N 1
ATOM 1828 C CA . TYR B 1 52 ? 13.883 -17.016 -0.188 1 92.19 52 TYR B CA 1
ATOM 1829 C C . TYR B 1 52 ? 14.422 -17.938 0.903 1 92.19 52 TYR B C 1
ATOM 1831 O O . TYR B 1 52 ? 15.641 -18.078 1.061 1 92.19 52 TYR B O 1
ATOM 1839 N N . GLY B 1 53 ? 13.547 -18.656 1.593 1 89.44 53 GLY B N 1
ATOM 1840 C CA . GLY B 1 53 ? 13.977 -19.438 2.734 1 89.44 53 GLY B CA 1
ATOM 1841 C C . GLY B 1 53 ? 14.63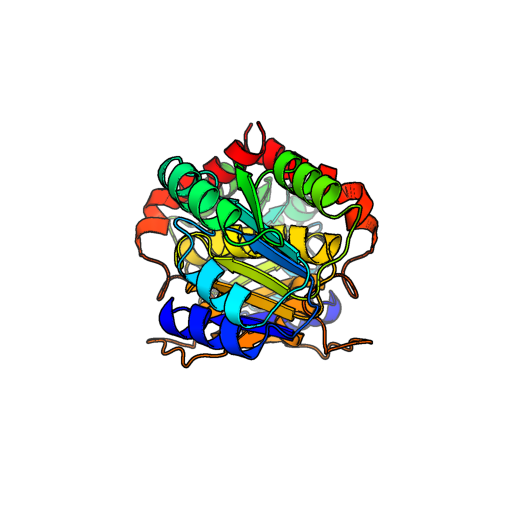3 -20.75 2.34 1 89.44 53 GLY B C 1
ATOM 1842 O O . GLY B 1 53 ? 14.25 -21.359 1.343 1 89.44 53 GLY B O 1
ATOM 1843 N N . LYS B 1 54 ? 15.617 -21.188 3.184 1 85.38 54 LYS B N 1
ATOM 1844 C CA . LYS B 1 54 ? 16.312 -22.453 2.953 1 85.38 54 LYS B CA 1
ATOM 1845 C C . LYS B 1 54 ? 15.352 -23.625 3.117 1 85.38 54 LYS B C 1
ATOM 1847 O O . LYS B 1 54 ? 15.391 -24.578 2.334 1 85.38 54 LYS B O 1
ATOM 1852 N N . ASP B 1 55 ? 14.57 -23.594 4.07 1 90.5 55 ASP B N 1
ATOM 1853 C CA . ASP B 1 55 ? 13.617 -24.672 4.328 1 90.5 55 ASP B CA 1
ATOM 1854 C C . ASP B 1 55 ? 12.633 -24.828 3.172 1 90.5 55 ASP B C 1
ATOM 1856 O O . ASP B 1 55 ? 12.203 -25.938 2.855 1 90.5 55 ASP B O 1
ATOM 1860 N N . ALA B 1 56 ? 12.375 -23.734 2.516 1 94.44 56 ALA B N 1
ATOM 1861 C CA . ALA B 1 56 ? 11.508 -23.781 1.345 1 94.44 56 ALA B CA 1
ATOM 1862 C C . ALA B 1 56 ? 12.156 -24.562 0.207 1 94.44 56 ALA B C 1
ATOM 1864 O O . ALA B 1 56 ? 11.5 -25.391 -0.45 1 94.44 56 ALA B O 1
ATOM 1865 N N . GLU B 1 57 ? 13.406 -24.391 0.069 1 95.75 57 GLU B N 1
ATOM 1866 C CA . GLU B 1 57 ? 14.094 -24.953 -1.092 1 95.75 57 GLU B CA 1
ATOM 1867 C C . GLU B 1 57 ? 14.016 -26.469 -1.099 1 95.75 57 GLU B C 1
ATOM 1869 O O . GLU B 1 57 ? 13.625 -27.078 -2.102 1 95.75 57 GLU B O 1
ATOM 1874 N N . GLU B 1 58 ? 14.359 -27.094 -0.058 1 95.75 58 GLU B N 1
ATOM 1875 C CA . GLU B 1 58 ? 14.352 -28.547 0.014 1 95.75 58 GLU B CA 1
ATOM 1876 C C . GLU B 1 58 ? 12.961 -29.109 -0.263 1 95.75 58 GLU B C 1
ATOM 1878 O O . GLU B 1 58 ? 12.797 -30 -1.101 1 95.75 58 GLU B O 1
ATOM 1883 N N . ALA B 1 59 ? 11.992 -28.625 0.363 1 97.56 59 ALA B N 1
ATOM 1884 C CA . ALA B 1 59 ? 10.617 -29.094 0.233 1 97.56 59 ALA B CA 1
ATOM 1885 C C . ALA B 1 59 ? 10.086 -28.875 -1.182 1 97.56 59 ALA B C 1
ATOM 1887 O O . ALA B 1 59 ? 9.445 -29.75 -1.76 1 97.56 59 ALA B O 1
ATOM 1888 N N . MET B 1 60 ? 10.406 -27.734 -1.749 1 98.25 60 MET B N 1
ATOM 1889 C CA . MET B 1 60 ? 9.836 -27.359 -3.043 1 98.25 60 MET B CA 1
ATOM 1890 C C . MET B 1 60 ? 10.531 -28.125 -4.172 1 98.25 60 MET B C 1
ATOM 1892 O O . MET B 1 60 ? 9.906 -28.453 -5.176 1 98.25 60 MET B O 1
ATOM 1896 N N . ARG B 1 61 ? 11.844 -28.406 -3.996 1 97.19 61 ARG B N 1
ATOM 1897 C CA . ARG B 1 61 ? 12.531 -29.234 -4.98 1 97.19 61 ARG B CA 1
ATOM 1898 C C . ARG B 1 61 ? 11.953 -30.641 -5.008 1 97.19 61 ARG B C 1
ATOM 1900 O O . ARG B 1 61 ? 11.805 -31.234 -6.082 1 97.19 61 ARG B O 1
ATOM 1907 N N . GLU B 1 62 ? 11.602 -31.094 -3.893 1 96.75 62 GLU B N 1
ATOM 1908 C CA . GLU B 1 62 ? 10.938 -32.406 -3.832 1 96.75 62 GLU B CA 1
ATOM 1909 C C . GLU B 1 62 ? 9.578 -32.344 -4.523 1 96.75 62 GLU B C 1
ATOM 1911 O O . GLU B 1 62 ? 9.234 -33.281 -5.273 1 96.75 62 GLU B O 1
ATOM 1916 N N . LEU B 1 63 ? 8.812 -31.328 -4.309 1 97.69 63 LEU B N 1
ATOM 1917 C CA . LEU B 1 63 ? 7.496 -31.172 -4.914 1 97.69 63 LEU B CA 1
ATOM 1918 C C . LEU B 1 63 ? 7.605 -31.062 -6.43 1 97.69 63 LEU B C 1
ATOM 1920 O O . LEU B 1 63 ? 6.773 -31.609 -7.16 1 97.69 63 LEU B O 1
ATOM 1924 N N . GLU B 1 64 ? 8.641 -30.453 -6.91 1 97.69 64 GLU B N 1
ATOM 1925 C CA . GLU B 1 64 ? 8.883 -30.281 -8.336 1 97.69 64 GLU B CA 1
ATOM 1926 C C . GLU B 1 64 ? 9.039 -31.625 -9.039 1 97.69 64 GLU B C 1
ATOM 1928 O O . GLU B 1 64 ? 8.688 -31.766 -10.211 1 97.69 64 GLU B O 1
ATOM 1933 N N . ARG B 1 65 ? 9.578 -32.531 -8.312 1 97.38 65 ARG B N 1
ATOM 1934 C CA . ARG B 1 65 ? 9.844 -33.844 -8.898 1 97.38 65 ARG B CA 1
ATOM 1935 C C . ARG B 1 65 ? 8.547 -34.531 -9.336 1 97.38 65 ARG B C 1
ATOM 1937 O O . ARG B 1 65 ? 8.523 -35.219 -10.344 1 97.38 65 ARG B O 1
ATOM 1944 N N . SER B 1 66 ? 7.516 -34.25 -8.688 1 96.81 66 SER B N 1
ATOM 1945 C CA . SER B 1 66 ? 6.246 -34.906 -8.984 1 96.81 66 SER B CA 1
ATOM 1946 C C . SER B 1 66 ? 5.305 -33.969 -9.75 1 96.81 66 SER B C 1
ATOM 1948 O O . SER B 1 66 ? 4.199 -34.375 -10.117 1 96.81 66 SER B O 1
ATOM 1950 N N . HIS B 1 67 ? 5.668 -32.812 -9.992 1 98.44 67 HIS B N 1
ATOM 1951 C CA . HIS B 1 67 ? 4.844 -31.812 -10.672 1 98.44 67 HIS B CA 1
ATOM 1952 C C . HIS B 1 67 ? 5.652 -31.047 -11.711 1 98.44 67 HIS B C 1
ATOM 1954 O O . HIS B 1 67 ? 6.199 -29.969 -11.422 1 98.44 67 HIS B O 1
ATOM 1960 N N . PRO B 1 68 ? 5.742 -31.547 -12.883 1 98 68 PRO B N 1
ATOM 1961 C CA . PRO B 1 68 ? 6.566 -30.922 -13.922 1 98 68 PRO B CA 1
ATOM 1962 C C . PRO B 1 68 ? 6.125 -29.5 -14.25 1 98 68 PRO B C 1
ATOM 1964 O O . PRO B 1 68 ? 6.902 -28.719 -14.812 1 98 68 PRO B O 1
ATOM 1967 N N . GLU B 1 69 ? 4.863 -29.172 -13.938 1 98.31 69 GLU B N 1
ATOM 1968 C CA . GLU B 1 69 ? 4.348 -27.828 -14.234 1 98.31 69 GLU B CA 1
ATOM 1969 C C . GLU B 1 69 ? 4.797 -26.828 -13.18 1 98.31 69 GLU B C 1
ATOM 1971 O O . GLU B 1 69 ? 4.586 -25.625 -13.336 1 98.31 69 GLU B O 1
ATOM 1976 N N . LEU B 1 70 ? 5.426 -27.312 -12.102 1 98.75 70 LEU B N 1
ATOM 1977 C CA . LEU B 1 70 ? 5.887 -26.453 -11.016 1 98.75 70 LEU B CA 1
ATOM 1978 C C . LEU B 1 70 ? 7.363 -26.109 -11.188 1 98.75 70 LEU B C 1
ATOM 1980 O O . LEU B 1 70 ? 8.18 -26.984 -11.445 1 98.75 70 LEU B O 1
ATOM 1984 N N . THR B 1 71 ? 7.715 -24.859 -11.094 1 98.62 71 THR B N 1
ATOM 1985 C CA . THR B 1 71 ? 9.094 -24.391 -11 1 98.62 71 THR B CA 1
ATOM 1986 C C . THR B 1 71 ? 9.297 -23.562 -9.734 1 98.62 71 THR B C 1
ATOM 1988 O O . THR B 1 71 ? 8.547 -22.609 -9.477 1 98.62 71 THR B O 1
ATOM 1991 N N . PHE B 1 72 ? 10.273 -23.969 -8.945 1 98.5 72 PHE B N 1
ATOM 1992 C CA . PHE B 1 72 ? 10.641 -23.203 -7.762 1 98.5 72 PHE B CA 1
ATOM 1993 C C . PHE B 1 72 ? 11.789 -22.25 -8.07 1 98.5 72 PHE B C 1
ATOM 1995 O O . PHE B 1 72 ? 12.797 -22.656 -8.664 1 98.5 72 PHE B O 1
ATOM 2002 N N . VAL B 1 73 ? 11.609 -21 -7.703 1 98 73 VAL B N 1
ATOM 2003 C CA . VAL B 1 73 ? 12.648 -19.984 -7.809 1 98 73 VAL B CA 1
ATOM 2004 C C . VAL B 1 73 ? 13.047 -19.5 -6.418 1 98 73 VAL B C 1
ATOM 2006 O O . VAL B 1 73 ? 12.234 -18.922 -5.699 1 98 73 VAL B O 1
ATOM 2009 N N . LYS B 1 74 ? 14.25 -19.75 -6.035 1 97.56 74 LYS B N 1
ATOM 2010 C CA . LYS B 1 74 ? 14.758 -19.219 -4.777 1 97.56 74 LYS B CA 1
ATOM 2011 C C . LYS B 1 74 ? 15.102 -17.734 -4.91 1 97.56 74 LYS B C 1
ATOM 2013 O O . LYS B 1 74 ? 15.969 -17.375 -5.703 1 97.56 74 LYS B O 1
ATOM 2018 N N . GLY B 1 75 ? 14.359 -16.906 -4.148 1 94.19 75 GLY B N 1
ATOM 2019 C CA . GLY B 1 75 ? 14.609 -15.477 -4.227 1 94.19 75 GLY B CA 1
ATOM 2020 C C . GLY B 1 75 ? 13.688 -14.656 -3.348 1 94.19 75 GLY B C 1
ATOM 2021 O O . GLY B 1 75 ? 12.695 -15.164 -2.834 1 94.19 75 GLY B O 1
ATOM 2022 N N . ASP B 1 76 ? 14.039 -13.406 -3.115 1 90.38 76 ASP B N 1
ATOM 2023 C CA . ASP B 1 76 ? 13.242 -12.43 -2.377 1 90.38 76 ASP B CA 1
ATOM 2024 C C . ASP B 1 76 ? 12.289 -11.68 -3.303 1 90.38 76 ASP B C 1
ATOM 2026 O O . ASP B 1 76 ? 12.727 -11.031 -4.254 1 90.38 76 ASP B O 1
ATOM 2030 N N . ALA B 1 77 ? 10.977 -11.875 -3.041 1 91.19 77 ALA B N 1
ATOM 2031 C CA . ALA B 1 77 ? 9.953 -11.266 -3.881 1 91.19 77 ALA B CA 1
ATOM 2032 C C . ALA B 1 77 ? 10.102 -9.742 -3.9 1 91.19 77 ALA B C 1
ATOM 2034 O O . ALA B 1 77 ? 9.5 -9.07 -4.738 1 91.19 77 ALA B O 1
ATOM 2035 N N . ARG B 1 78 ? 10.953 -9.156 -3.006 1 87.19 78 ARG B N 1
ATOM 2036 C CA . ARG B 1 78 ? 11.164 -7.719 -2.906 1 87.19 78 ARG B CA 1
ATOM 2037 C C . ARG B 1 78 ? 12.305 -7.27 -3.814 1 87.19 78 ARG B C 1
ATOM 2039 O O . ARG B 1 78 ? 12.648 -6.086 -3.85 1 87.19 78 ARG B O 1
ATOM 2046 N N . GLU B 1 79 ? 12.828 -8.211 -4.535 1 85.12 79 GLU B N 1
ATOM 2047 C CA . GLU B 1 79 ? 13.992 -7.898 -5.355 1 85.12 79 GLU B CA 1
ATOM 2048 C C . GLU B 1 79 ? 13.664 -7.98 -6.844 1 85.12 79 GLU B C 1
ATOM 2050 O O . GLU B 1 79 ? 13.016 -8.938 -7.289 1 85.12 79 GLU B O 1
ATOM 2055 N N . TYR B 1 80 ? 14.18 -7.039 -7.574 1 85.25 80 TYR B N 1
ATOM 2056 C CA . TYR B 1 80 ? 13.961 -6.984 -9.016 1 85.25 80 TYR B CA 1
ATOM 2057 C C . TYR B 1 80 ? 14.523 -8.219 -9.703 1 85.25 80 TYR B C 1
ATOM 2059 O O . TYR B 1 80 ? 13.938 -8.734 -10.656 1 85.25 80 TYR B O 1
ATOM 2067 N N . ASP B 1 81 ? 15.664 -8.664 -9.266 1 88.38 81 ASP B N 1
ATOM 2068 C CA . ASP B 1 81 ? 16.297 -9.828 -9.875 1 88.38 81 ASP B CA 1
ATOM 2069 C C . ASP B 1 81 ? 15.398 -11.055 -9.773 1 88.38 81 ASP B C 1
ATOM 2071 O O . ASP B 1 81 ? 15.391 -11.898 -10.672 1 88.38 81 ASP B O 1
ATOM 2075 N N . THR B 1 82 ? 14.688 -11.203 -8.703 1 92.75 82 THR B N 1
ATOM 2076 C CA . THR B 1 82 ? 13.75 -12.312 -8.555 1 92.75 82 THR B CA 1
ATOM 2077 C C . THR B 1 82 ? 12.617 -12.211 -9.578 1 92.75 82 THR B C 1
ATOM 2079 O O . THR B 1 82 ? 12.266 -13.195 -10.219 1 92.75 82 THR B O 1
ATOM 2082 N N . LEU B 1 83 ? 12.062 -11.016 -9.75 1 92.5 83 LEU B N 1
ATOM 2083 C CA . LEU B 1 83 ? 11.031 -10.781 -10.75 1 92.5 83 LEU B CA 1
ATOM 2084 C C . LEU B 1 83 ? 11.547 -1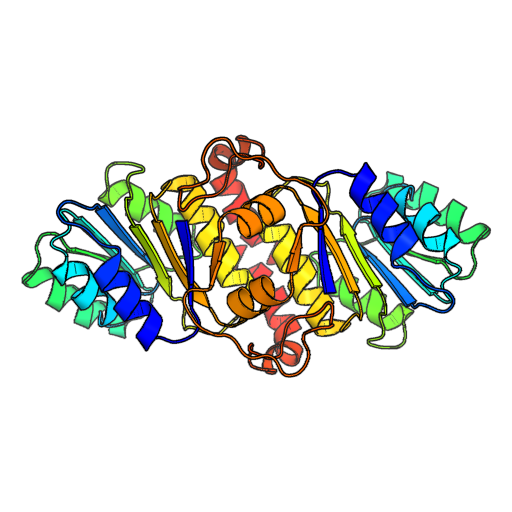1.117 -12.148 1 92.5 83 LEU B C 1
ATOM 2086 O O . LEU B 1 83 ? 10.859 -11.781 -12.922 1 92.5 83 LEU B O 1
ATOM 2090 N N . LYS B 1 84 ? 12.781 -10.641 -12.414 1 90.31 84 LYS B N 1
ATOM 2091 C CA . LYS B 1 84 ? 13.383 -10.906 -13.719 1 90.31 84 LYS B CA 1
ATOM 2092 C C . LYS B 1 84 ? 13.508 -12.406 -13.969 1 90.31 84 LYS B C 1
ATOM 2094 O O . LYS B 1 84 ? 13.195 -12.883 -15.062 1 90.31 84 LYS B O 1
ATOM 2099 N N . ARG B 1 85 ? 13.961 -13.148 -13.023 1 95.06 85 ARG B N 1
ATOM 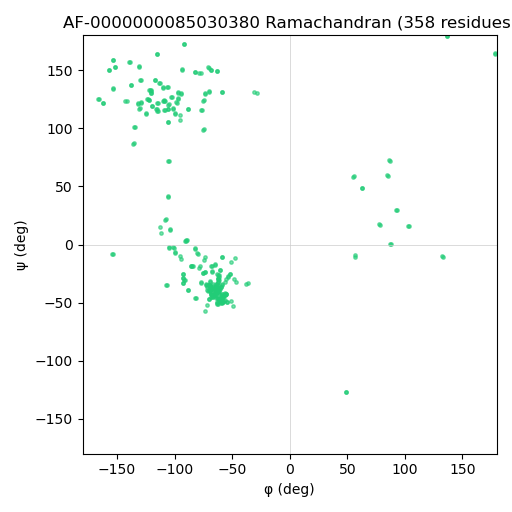2100 C CA . ARG B 1 85 ? 14.109 -14.594 -13.156 1 95.06 85 ARG B CA 1
ATOM 2101 C C . ARG B 1 85 ? 12.766 -15.266 -13.391 1 95.06 85 ARG B C 1
ATOM 2103 O O . ARG B 1 85 ? 12.656 -16.203 -14.188 1 95.06 85 ARG B O 1
ATOM 2110 N N . VAL B 1 86 ? 11.75 -14.805 -12.711 1 96.62 86 VAL B N 1
ATOM 2111 C CA . VAL B 1 86 ? 10.414 -15.359 -12.898 1 96.62 86 VAL B CA 1
ATOM 2112 C C . VAL B 1 86 ? 9.922 -15.078 -14.312 1 96.62 86 VAL B C 1
ATOM 2114 O O . VAL B 1 86 ? 9.359 -15.953 -14.969 1 96.62 86 VAL B O 1
ATOM 2117 N N . LEU B 1 87 ? 10.172 -13.875 -14.797 1 94.75 87 LEU B N 1
ATOM 2118 C CA . LEU B 1 87 ? 9.781 -13.531 -16.156 1 94.75 87 LEU B CA 1
ATOM 2119 C C . LEU B 1 87 ? 10.492 -14.422 -17.172 1 94.75 87 LEU B C 1
ATOM 2121 O O . LEU B 1 87 ? 9.891 -14.844 -18.156 1 94.75 87 LEU B O 1
ATOM 2125 N N . GLU B 1 88 ? 11.773 -14.625 -16.891 1 94.94 88 GLU B N 1
ATOM 2126 C CA . GLU B 1 88 ? 12.531 -15.523 -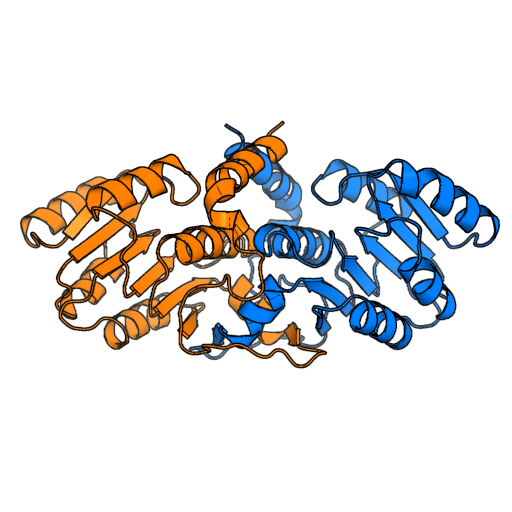17.75 1 94.94 88 GLU B CA 1
ATOM 2127 C C . GLU B 1 88 ? 11.938 -16.922 -17.75 1 94.94 88 GLU B C 1
ATOM 2129 O O . GLU B 1 88 ? 11.773 -17.531 -18.812 1 94.94 88 GLU B O 1
ATOM 2134 N N . GLU B 1 89 ? 11.625 -17.469 -16.562 1 96.56 89 GLU B N 1
ATOM 2135 C CA . GLU B 1 89 ? 11.023 -18.797 -16.438 1 96.56 89 GLU B CA 1
ATOM 2136 C C . GLU B 1 89 ? 9.703 -18.875 -17.188 1 96.56 89 GLU B C 1
ATOM 2138 O O . GLU B 1 89 ? 9.383 -19.906 -17.781 1 96.56 89 GLU B O 1
ATOM 2143 N N . LEU B 1 90 ? 8.922 -17.797 -17.234 1 96.38 90 LEU B N 1
ATOM 2144 C CA . LEU B 1 90 ? 7.598 -17.766 -17.859 1 96.38 90 LEU B CA 1
ATOM 2145 C C . LEU B 1 90 ? 7.703 -17.516 -19.359 1 96.38 90 LEU B C 1
ATOM 2147 O O . LEU B 1 90 ? 6.75 -17.766 -20.094 1 96.38 90 LEU B O 1
ATOM 2151 N N . GLY B 1 91 ? 8.836 -17 -19.812 1 93.44 91 GLY B N 1
ATOM 2152 C CA . GLY B 1 91 ? 8.977 -16.609 -21.203 1 93.44 91 GLY B CA 1
ATOM 2153 C C . GLY B 1 91 ? 8.32 -15.273 -21.516 1 93.44 91 GLY B C 1
ATOM 2154 O O . GLY B 1 91 ? 7.973 -15 -22.672 1 93.44 91 GLY B O 1
ATOM 2155 N N . GLY B 1 92 ? 8.008 -14.453 -20.5 1 89.5 92 GLY B N 1
ATOM 2156 C CA . GLY B 1 92 ? 7.34 -13.164 -20.609 1 89.5 92 GLY B CA 1
ATOM 2157 C C . GLY B 1 92 ? 6.262 -12.961 -19.562 1 89.5 92 GLY B C 1
ATOM 2158 O O . GLY B 1 92 ? 6.07 -13.797 -18.688 1 89.5 92 GLY B O 1
ATOM 2159 N N . PRO B 1 93 ? 5.66 -11.742 -19.672 1 90.44 93 PRO B N 1
ATOM 2160 C CA . PRO B 1 93 ? 4.605 -11.445 -18.703 1 90.44 93 PRO B CA 1
ATOM 2161 C C . PRO B 1 93 ? 3.307 -12.188 -18.984 1 90.44 93 PRO B C 1
ATOM 2163 O O . PRO B 1 93 ? 2.627 -11.891 -19.969 1 90.44 93 PRO B O 1
ATOM 2166 N N . GLU B 1 94 ? 3.115 -13.227 -18.297 1 92.12 94 GLU B N 1
ATOM 2167 C CA . GLU B 1 94 ? 1.891 -14.016 -18.344 1 92.12 94 GLU B CA 1
ATOM 2168 C C . GLU B 1 94 ? 1.525 -14.547 -16.953 1 92.12 94 GLU B C 1
ATOM 2170 O O . GLU B 1 94 ? 2.332 -15.219 -16.312 1 92.12 94 GLU B O 1
ATOM 2175 N N . CYS B 1 95 ? 0.373 -14.219 -16.547 1 97.88 95 CYS B N 1
ATOM 2176 C CA . CYS B 1 95 ? -0.075 -14.664 -15.234 1 97.88 95 CYS B CA 1
ATOM 2177 C C . CYS B 1 95 ? -1.589 -14.555 -15.102 1 97.88 95 CYS B C 1
ATOM 2179 O O . CYS B 1 95 ? -2.16 -13.492 -15.352 1 97.88 95 CYS B O 1
ATOM 2181 N N . ASP B 1 96 ? -2.193 -15.68 -14.82 1 98.81 96 ASP B N 1
ATOM 2182 C CA . ASP B 1 96 ? -3.633 -15.664 -14.578 1 98.81 96 ASP B CA 1
ATOM 2183 C C . ASP B 1 96 ? -3.941 -15.398 -13.109 1 98.81 96 ASP B C 1
ATOM 2185 O O . ASP B 1 96 ? -4.871 -14.656 -12.789 1 98.81 96 ASP B O 1
ATOM 2189 N N . VAL B 1 97 ? -3.15 -15.984 -12.211 1 98.94 97 VAL B N 1
ATOM 2190 C CA . VAL B 1 97 ? -3.365 -15.805 -10.781 1 98.94 97 VAL B CA 1
ATOM 2191 C C . VAL B 1 97 ? -2.047 -15.445 -10.102 1 98.94 97 VAL B C 1
ATOM 2193 O O . VAL B 1 97 ? -1.054 -16.156 -10.242 1 98.94 97 VAL B O 1
ATOM 2196 N N . LEU B 1 98 ? -2.029 -14.32 -9.469 1 98.88 98 LEU B N 1
ATOM 2197 C CA . LEU B 1 98 ? -0.929 -13.922 -8.602 1 98.88 98 LEU B CA 1
ATOM 2198 C C . LEU B 1 98 ? -1.288 -14.133 -7.133 1 98.88 98 LEU B C 1
ATOM 2200 O O . LEU B 1 98 ? -2.266 -13.57 -6.637 1 98.88 98 LEU B O 1
ATOM 2204 N N . ALA B 1 99 ? -0.545 -15.016 -6.445 1 98.88 99 ALA B N 1
ATOM 2205 C CA . ALA B 1 99 ? -0.754 -15.312 -5.031 1 98.88 99 ALA B CA 1
ATOM 2206 C C . ALA B 1 99 ? 0.375 -14.742 -4.18 1 98.88 99 ALA B C 1
ATOM 2208 O O . ALA B 1 99 ? 1.551 -15.016 -4.426 1 98.88 99 ALA B O 1
ATOM 2209 N N . VAL B 1 100 ? -0.011 -13.914 -3.211 1 97.56 100 VAL B N 1
ATOM 2210 C CA . VAL B 1 100 ? 0.993 -13.234 -2.404 1 97.56 100 VAL B CA 1
ATOM 2211 C C . VAL B 1 100 ? 0.753 -13.516 -0.924 1 97.56 100 VAL B C 1
ATOM 2213 O O . VAL B 1 100 ? -0.277 -13.125 -0.369 1 97.56 100 VAL B O 1
ATOM 2216 N N . ASP B 1 101 ? 1.641 -14.227 -0.295 1 95.56 101 ASP B N 1
ATOM 2217 C CA . ASP B 1 101 ? 1.686 -14.438 1.149 1 95.56 101 ASP B CA 1
ATOM 2218 C C . ASP B 1 101 ? 3.107 -14.281 1.683 1 95.56 101 ASP B C 1
ATOM 2220 O O . ASP B 1 101 ? 3.91 -15.211 1.609 1 95.56 101 ASP B O 1
ATOM 2224 N N . LEU B 1 102 ? 3.408 -13.117 2.277 1 89.88 102 LEU B N 1
ATOM 2225 C CA . LEU B 1 102 ? 4.742 -12.82 2.783 1 89.88 102 LEU B CA 1
ATOM 2226 C C . LEU B 1 102 ? 4.777 -12.898 4.305 1 89.88 102 LEU B C 1
ATOM 2228 O O . LEU B 1 102 ? 5.34 -12.016 4.961 1 89.88 102 LEU B O 1
ATOM 2232 N N . GLY B 1 103 ? 4.125 -13.883 4.898 1 77.81 103 GLY B N 1
ATOM 2233 C CA . GLY B 1 103 ? 4.133 -14.109 6.336 1 77.81 103 GLY B CA 1
ATOM 2234 C C . GLY B 1 103 ? 2.98 -13.43 7.051 1 77.81 103 GLY B C 1
ATOM 2235 O O . GLY B 1 103 ? 2.975 -13.336 8.281 1 77.81 103 GLY B O 1
ATOM 2236 N N . GLY B 1 104 ? 1.752 -13.219 6.41 1 61.12 104 GLY B N 1
ATOM 2237 C CA . GLY B 1 104 ? 0.389 -12.922 6.824 1 61.12 104 GLY B CA 1
ATOM 2238 C C . GLY B 1 104 ? 0.28 -11.664 7.656 1 61.12 104 GLY B C 1
ATOM 2239 O O . GLY B 1 104 ? -0.824 -11.219 7.973 1 61.12 104 GLY B O 1
ATOM 2240 N N . GLY B 1 105 ? 1.295 -11.164 8.047 1 58.81 105 GLY B N 1
ATOM 2241 C CA . GLY B 1 105 ? 0.818 -10.141 8.969 1 58.81 105 GLY B CA 1
ATOM 2242 C C . GLY B 1 105 ? 1.772 -8.977 9.109 1 58.81 105 GLY B C 1
ATOM 2243 O O . GLY B 1 105 ? 1.422 -7.945 9.695 1 58.81 105 GLY B O 1
ATOM 2244 N N . MET B 1 106 ? 2.883 -9.289 8.484 1 63.19 106 MET B N 1
ATOM 2245 C CA . MET B 1 106 ? 3.799 -8.234 8.914 1 63.19 106 MET B CA 1
ATOM 2246 C C . MET B 1 106 ? 4.027 -7.227 7.793 1 63.19 106 MET B C 1
ATOM 2248 O O . MET B 1 106 ? 3.922 -7.57 6.613 1 63.19 106 MET B O 1
ATOM 2252 N N . PHE B 1 107 ? 3.633 -5.941 7.973 1 80.38 107 PHE B N 1
ATOM 2253 C CA . PHE B 1 107 ? 4.098 -4.801 7.191 1 80.38 107 PHE B CA 1
ATOM 2254 C C . PHE B 1 107 ? 3.244 -4.613 5.945 1 80.38 107 PHE B C 1
ATOM 2256 O O . PHE B 1 107 ? 3.678 -4.934 4.836 1 80.38 107 PHE B O 1
ATOM 2263 N N . PRO B 1 108 ? 2.006 -4.148 6.09 1 90.94 108 PRO B N 1
ATOM 2264 C CA . PRO B 1 108 ? 1.112 -3.973 4.941 1 90.94 108 PRO B CA 1
ATOM 2265 C C . PRO B 1 108 ? 1.747 -3.154 3.82 1 90.94 108 PRO B C 1
ATOM 2267 O O . PRO B 1 108 ? 1.413 -3.344 2.648 1 90.94 108 PRO B O 1
ATOM 2270 N N . ASP B 1 109 ? 2.73 -2.291 4.199 1 88.25 109 ASP B N 1
ATOM 2271 C CA . ASP B 1 109 ? 3.398 -1.483 3.186 1 88.25 109 ASP B CA 1
ATOM 2272 C C . ASP B 1 109 ? 4.25 -2.354 2.262 1 88.25 109 ASP B C 1
ATOM 2274 O O . ASP B 1 109 ? 4.27 -2.146 1.047 1 88.25 109 ASP B O 1
ATOM 2278 N N . THR B 1 110 ? 4.898 -3.354 2.822 1 86.25 110 THR B N 1
ATOM 2279 C CA . THR B 1 110 ? 5.699 -4.277 2.027 1 86.25 110 THR B CA 1
ATOM 2280 C C . THR B 1 110 ? 4.805 -5.164 1.167 1 86.25 110 THR B C 1
ATOM 2282 O O . THR B 1 110 ? 5.066 -5.352 -0.024 1 86.25 110 THR B O 1
ATOM 2285 N N . ALA B 1 111 ? 3.77 -5.707 1.783 1 91.5 111 ALA B N 1
ATOM 2286 C CA . ALA B 1 111 ? 2.848 -6.566 1.047 1 91.5 111 ALA B CA 1
ATOM 2287 C C . ALA B 1 111 ? 2.227 -5.828 -0.134 1 91.5 111 ALA B C 1
ATOM 2289 O O . ALA B 1 111 ? 2.148 -6.363 -1.24 1 91.5 111 ALA B O 1
ATOM 2290 N N . PHE B 1 112 ? 1.84 -4.602 0.079 1 93.69 112 PHE B N 1
ATOM 2291 C CA . PHE B 1 112 ? 1.226 -3.812 -0.982 1 93.69 112 PHE B CA 1
ATOM 2292 C C . PHE B 1 112 ? 2.229 -3.525 -2.094 1 93.69 112 PHE B C 1
ATOM 2294 O O . PHE B 1 112 ? 1.895 -3.615 -3.275 1 93.69 112 PHE B O 1
ATOM 2301 N N . LYS B 1 113 ? 3.377 -3.148 -1.721 1 89 113 LYS B N 1
ATOM 2302 C CA . LYS B 1 113 ? 4.383 -2.824 -2.729 1 89 113 LYS B CA 1
ATOM 2303 C C . LYS B 1 113 ? 4.699 -4.039 -3.598 1 89 113 LYS B C 1
ATOM 2305 O O . LYS B 1 113 ? 4.789 -3.926 -4.82 1 89 113 LYS B O 1
ATOM 2310 N N . VAL B 1 114 ? 4.922 -5.145 -2.947 1 91.06 114 VAL B N 1
ATOM 2311 C CA . VAL B 1 114 ? 5.223 -6.359 -3.697 1 91.06 114 VAL B CA 1
ATOM 2312 C C . VAL B 1 114 ? 4.059 -6.691 -4.633 1 91.06 114 VAL B C 1
ATOM 2314 O O . VAL B 1 114 ? 4.258 -6.883 -5.836 1 91.06 114 VAL B O 1
ATOM 2317 N N . TYR B 1 115 ? 2.865 -6.668 -4.082 1 94.44 115 TYR B N 1
ATOM 2318 C CA . TYR B 1 115 ? 1.706 -6.895 -4.938 1 94.44 115 TYR B CA 1
ATOM 2319 C C . TYR B 1 115 ? 1.701 -5.93 -6.113 1 94.44 115 TYR B C 1
ATOM 2321 O O . TYR B 1 115 ? 1.54 -6.344 -7.266 1 94.44 115 TYR B O 1
ATOM 2329 N N . TYR B 1 116 ? 1.879 -4.688 -5.816 1 92.38 116 TYR B N 1
ATOM 2330 C CA . TYR B 1 116 ? 1.763 -3.641 -6.824 1 92.38 116 TYR B CA 1
ATOM 2331 C C . TYR B 1 116 ? 2.758 -3.861 -7.957 1 92.38 116 TYR B C 1
ATOM 2333 O O . TYR B 1 116 ? 2.369 -3.975 -9.125 1 92.38 116 TYR B O 1
ATOM 2341 N N . VAL B 1 117 ? 4.004 -4.074 -7.629 1 89 117 VAL B N 1
ATOM 2342 C CA . VAL B 1 117 ? 5.051 -4.148 -8.641 1 89 117 VAL B CA 1
ATOM 2343 C C . VAL B 1 117 ? 4.883 -5.422 -9.469 1 89 117 VAL B C 1
ATOM 2345 O O . VAL B 1 117 ? 5 -5.395 -10.695 1 89 117 VAL B O 1
ATOM 2348 N N . TRP B 1 118 ? 4.555 -6.457 -8.836 1 92.38 118 TRP B N 1
ATOM 2349 C CA . TRP B 1 118 ? 4.379 -7.715 -9.547 1 92.38 118 TRP B CA 1
ATOM 2350 C C . TRP B 1 118 ? 3.117 -7.684 -10.406 1 92.38 118 TRP B C 1
ATOM 2352 O O . TRP B 1 118 ? 3.111 -8.18 -11.531 1 92.38 118 TRP B O 1
ATOM 2362 N N . SER B 1 119 ? 2.029 -7.078 -9.867 1 93.31 119 SER B N 1
ATOM 2363 C CA . SER B 1 119 ? 0.756 -7.094 -10.578 1 93.31 119 SER B CA 1
ATOM 2364 C C . SER B 1 119 ? 0.818 -6.246 -11.844 1 93.31 119 SER B C 1
ATOM 2366 O O . SER B 1 119 ? 0.241 -6.605 -12.867 1 93.31 119 SER B O 1
ATOM 2368 N N . VAL B 1 120 ? 1.542 -5.125 -11.742 1 88.88 120 VAL B N 1
ATOM 2369 C CA . VAL B 1 120 ? 1.596 -4.258 -12.914 1 88.88 120 VAL B CA 1
ATOM 2370 C C . VAL B 1 120 ? 2.486 -4.887 -13.984 1 88.88 120 VAL B C 1
ATOM 2372 O O . VAL B 1 120 ? 2.354 -4.578 -15.172 1 88.88 120 VAL B O 1
ATOM 2375 N N . THR B 1 121 ? 3.389 -5.742 -13.602 1 89.56 121 THR B N 1
ATOM 2376 C CA . THR B 1 121 ? 4.289 -6.418 -14.531 1 89.56 121 THR B CA 1
ATOM 2377 C C . THR B 1 121 ? 3.605 -7.621 -15.172 1 89.56 121 THR B C 1
ATOM 2379 O O . THR B 1 121 ? 3.65 -7.793 -16.391 1 89.56 121 THR B O 1
ATOM 2382 N N . LEU B 1 122 ? 2.945 -8.422 -14.375 1 93.5 122 LEU B N 1
ATOM 2383 C CA . LEU B 1 122 ? 2.432 -9.711 -14.828 1 93.5 122 LEU B CA 1
ATOM 2384 C C . LEU B 1 122 ? 0.995 -9.586 -15.32 1 93.5 122 LEU B C 1
ATOM 2386 O O . LEU B 1 122 ? 0.505 -10.445 -16.047 1 93.5 122 LEU B O 1
ATOM 2390 N N . ARG B 1 123 ? 0.3 -8.609 -14.82 1 93.12 123 ARG B N 1
ATOM 2391 C CA . ARG B 1 123 ? -1.076 -8.297 -15.195 1 93.12 123 ARG B CA 1
ATOM 2392 C C . ARG B 1 123 ? -1.98 -9.516 -15.008 1 93.12 123 ARG B C 1
ATOM 2394 O O . ARG B 1 123 ? -2.648 -9.938 -15.953 1 93.12 123 ARG B O 1
ATOM 2401 N N . PRO B 1 124 ? -2.062 -10.047 -13.805 1 98 124 PRO B N 1
ATOM 2402 C CA . PRO B 1 124 ? -2.883 -11.234 -13.555 1 98 124 PRO B CA 1
ATOM 2403 C C . PRO B 1 124 ? -4.379 -10.953 -13.688 1 98 124 PRO B C 1
ATOM 2405 O O . PRO B 1 124 ? -4.824 -9.828 -13.461 1 98 124 PRO B O 1
ATOM 2408 N N . ARG B 1 125 ? -5.078 -11.984 -14.086 1 98.12 125 ARG B N 1
ATOM 2409 C CA . ARG B 1 125 ? -6.535 -11.93 -14.039 1 98.12 125 ARG B CA 1
ATOM 2410 C C . ARG B 1 125 ? -7.023 -11.719 -12.609 1 98.12 125 ARG B C 1
ATOM 2412 O O . ARG B 1 125 ? -7.855 -10.844 -12.352 1 98.12 125 ARG B O 1
ATOM 2419 N N . ASP B 1 126 ? -6.477 -12.492 -11.648 1 98.62 126 ASP B N 1
ATOM 2420 C CA . ASP B 1 126 ? -6.816 -12.43 -10.234 1 98.62 126 ASP B CA 1
ATOM 2421 C C . ASP B 1 126 ? -5.559 -12.32 -9.375 1 98.62 126 ASP B C 1
ATOM 2423 O O . ASP B 1 126 ? -4.531 -12.93 -9.688 1 98.62 126 ASP B O 1
ATOM 2427 N N . ALA B 1 127 ? -5.68 -11.539 -8.367 1 98.75 127 ALA B N 1
ATOM 2428 C CA . ALA B 1 127 ? -4.66 -11.516 -7.32 1 98.75 127 ALA B CA 1
ATOM 2429 C C . ALA B 1 127 ? -5.266 -11.875 -5.965 1 98.75 127 ALA B C 1
ATOM 2431 O O . ALA B 1 127 ? -6.352 -11.406 -5.621 1 98.75 127 ALA B O 1
ATOM 2432 N N . VAL B 1 128 ? -4.609 -12.773 -5.238 1 98.75 128 VAL B N 1
ATOM 2433 C CA . VAL B 1 128 ? -4.969 -13.125 -3.869 1 98.75 128 VAL B CA 1
ATOM 2434 C C . VAL B 1 128 ? -3.84 -12.734 -2.92 1 98.75 128 VAL B C 1
ATOM 2436 O O . VAL B 1 128 ? -2.727 -13.258 -3.018 1 98.75 128 VAL B O 1
ATOM 2439 N N . VAL B 1 129 ? -4.125 -11.828 -2.02 1 98.12 129 VAL B N 1
ATOM 2440 C CA . VAL B 1 129 ? -3.107 -11.281 -1.132 1 98.12 129 VAL B CA 1
ATOM 2441 C C . VAL B 1 129 ? -3.502 -11.523 0.323 1 98.12 129 VAL B C 1
ATOM 2443 O O . VAL B 1 129 ? -4.613 -11.18 0.737 1 98.12 129 VAL B O 1
ATOM 2446 N N . ARG B 1 130 ? -2.623 -12.164 1.07 1 96.81 130 ARG B N 1
ATOM 2447 C CA . ARG B 1 130 ? -2.85 -12.359 2.498 1 96.81 130 ARG B CA 1
ATOM 2448 C C . ARG B 1 130 ? -2.072 -11.336 3.322 1 96.81 130 ARG B C 1
ATOM 2450 O O . ARG B 1 130 ? -0.843 -11.406 3.406 1 96.81 130 ARG B O 1
ATOM 2457 N N . ASN B 1 131 ? -2.801 -10.469 3.969 1 94.75 131 ASN B N 1
ATOM 2458 C CA . ASN B 1 131 ? -2.191 -9.477 4.848 1 94.75 131 ASN B CA 1
ATOM 2459 C C . ASN B 1 131 ? -3.232 -8.805 5.738 1 94.75 131 ASN B C 1
ATOM 2461 O O . ASN B 1 131 ? -4.168 -8.18 5.242 1 94.75 131 ASN B O 1
ATOM 2465 N N . ALA B 1 132 ? -3 -8.859 7.02 1 92.38 132 ALA B N 1
ATOM 2466 C CA . ALA B 1 132 ? -3.973 -8.336 7.977 1 92.38 132 ALA B CA 1
ATOM 2467 C C . ALA B 1 132 ? -4.051 -6.812 7.902 1 92.38 132 ALA B C 1
ATOM 2469 O O . ALA B 1 132 ? -5.137 -6.238 8.016 1 92.38 132 ALA B O 1
ATOM 2470 N N . GLY B 1 133 ? -2.904 -6.156 7.734 1 91.94 133 GLY B N 1
ATOM 2471 C CA . GLY B 1 133 ? -2.885 -4.703 7.652 1 91.94 133 GLY B CA 1
ATOM 2472 C C . GLY B 1 133 ? -3.588 -4.168 6.422 1 91.94 133 GLY B C 1
ATOM 2473 O O . GLY B 1 133 ? -4.25 -3.129 6.48 1 91.94 133 GLY B O 1
ATOM 2474 N N . LEU B 1 134 ? -3.463 -4.859 5.266 1 95.56 134 LEU B N 1
ATOM 2475 C CA . LEU B 1 134 ? -4.168 -4.441 4.059 1 95.56 134 LEU B CA 1
ATOM 2476 C C . LEU B 1 134 ? -5.672 -4.652 4.207 1 95.56 134 LEU B C 1
ATOM 2478 O O . LEU B 1 134 ? -6.465 -3.859 3.697 1 95.56 134 LEU B O 1
ATOM 2482 N N . CYS B 1 135 ? -6.031 -5.73 4.91 1 95.81 135 CYS B N 1
ATOM 2483 C CA . CYS B 1 135 ? -7.449 -5.922 5.195 1 95.81 135 CYS B CA 1
ATOM 2484 C C . CYS B 1 135 ? -7.992 -4.781 6.051 1 95.81 135 CYS B C 1
ATOM 2486 O O . CYS B 1 135 ? -9.078 -4.266 5.785 1 95.81 135 CYS B O 1
ATOM 2488 N N . GLU B 1 136 ? -7.234 -4.438 7.102 1 94.19 136 GLU B N 1
ATOM 2489 C CA . GLU B 1 136 ? -7.609 -3.312 7.953 1 94.19 136 GLU B CA 1
ATOM 2490 C C . GLU B 1 136 ? -7.762 -2.033 7.137 1 94.19 136 GLU B C 1
ATOM 2492 O O . GLU B 1 136 ? -8.727 -1.287 7.316 1 94.19 136 GLU B O 1
ATOM 2497 N N . PHE B 1 137 ? -6.789 -1.816 6.215 1 96.25 137 PHE B N 1
ATOM 2498 C CA . PHE B 1 137 ? -6.832 -0.632 5.363 1 96.25 137 PHE B CA 1
ATOM 2499 C C . PHE B 1 137 ? -8.109 -0.606 4.535 1 96.25 137 PHE B C 1
ATOM 2501 O O . PHE B 1 137 ? -8.789 0.419 4.469 1 96.25 137 PHE B O 1
ATOM 2508 N N . LEU B 1 138 ? -8.43 -1.717 3.92 1 97.19 138 LEU B N 1
ATOM 2509 C CA . LEU B 1 138 ? -9.617 -1.787 3.072 1 97.19 138 LEU B CA 1
ATOM 2510 C C . LEU B 1 138 ? -10.883 -1.545 3.889 1 97.19 138 LEU B C 1
ATOM 2512 O O . LEU B 1 138 ? -11.844 -0.956 3.391 1 97.19 138 LEU B O 1
ATOM 2516 N N . LYS B 1 139 ? -10.875 -1.987 5.105 1 96.44 139 LYS B N 1
ATOM 2517 C CA . LYS B 1 139 ? -12.039 -1.824 5.969 1 96.44 139 LYS B CA 1
ATOM 2518 C C . LYS B 1 139 ? -12.227 -0.364 6.367 1 96.44 139 LYS B C 1
ATOM 2520 O O . LYS B 1 139 ? -13.359 0.101 6.531 1 96.44 139 LYS B O 1
ATOM 2525 N N . LEU B 1 140 ? -11.141 0.365 6.547 1 97.12 140 LEU B N 1
ATOM 2526 C CA . LEU B 1 140 ? -11.18 1.715 7.102 1 97.12 140 LEU B CA 1
ATOM 2527 C C . LEU B 1 140 ? -11.258 2.756 5.992 1 97.12 140 LEU B C 1
ATOM 2529 O O . LEU B 1 140 ? -11.82 3.836 6.188 1 97.12 140 LEU B O 1
ATOM 2533 N N . ALA B 1 141 ? -10.711 2.465 4.766 1 98.38 141 ALA B N 1
ATOM 2534 C CA . ALA B 1 141 ? -10.562 3.459 3.709 1 98.38 141 ALA B CA 1
ATOM 2535 C C . ALA B 1 141 ? -11.859 3.631 2.928 1 98.38 141 ALA B C 1
ATOM 2537 O O . ALA B 1 141 ? -12.633 2.682 2.785 1 98.38 141 ALA B O 1
ATOM 2538 N N . GLU B 1 142 ? -12.039 4.801 2.479 1 98 142 GLU B N 1
ATOM 2539 C CA . GLU B 1 142 ? -13.203 5.133 1.658 1 98 142 GLU B CA 1
ATOM 2540 C C . GLU B 1 142 ? -12.812 6.023 0.482 1 98 142 GLU B C 1
ATOM 2542 O O . GLU B 1 142 ? -11.984 6.926 0.628 1 98 142 GLU B O 1
ATOM 2547 N N . LEU B 1 143 ? -13.398 5.684 -0.658 1 97.88 143 LEU B N 1
ATOM 2548 C CA . LEU B 1 143 ? -13.289 6.602 -1.788 1 97.88 143 LEU B CA 1
ATOM 2549 C C . LEU B 1 143 ? -14.203 7.812 -1.595 1 97.88 143 LEU B C 1
ATOM 2551 O O . LEU B 1 143 ? -15.398 7.66 -1.354 1 97.88 143 LEU B O 1
ATOM 2555 N N . ARG B 1 144 ? -13.617 8.969 -1.644 1 97.38 144 ARG B N 1
ATOM 2556 C CA . ARG B 1 144 ? -14.406 10.18 -1.47 1 97.38 144 ARG B CA 1
ATOM 2557 C C . ARG B 1 144 ? -14.562 10.93 -2.791 1 97.38 144 ARG B C 1
ATOM 2559 O O . ARG B 1 144 ? -14.742 12.148 -2.803 1 97.38 144 ARG B O 1
ATOM 2566 N N . GLU B 1 145 ? -14.398 10.227 -3.863 1 95.62 145 GLU B N 1
ATOM 2567 C CA . GLU B 1 145 ? -14.641 10.648 -5.238 1 95.62 145 GLU B CA 1
ATOM 2568 C C . GLU B 1 145 ? -15.008 9.461 -6.125 1 95.62 145 GLU B C 1
ATOM 2570 O O . GLU B 1 145 ? -14.625 8.328 -5.836 1 95.62 145 GLU B O 1
ATOM 2575 N N . GLU B 1 146 ? -15.758 9.758 -7.164 1 95 146 GLU B N 1
ATOM 2576 C CA . GLU B 1 146 ? -16.062 8.695 -8.117 1 95 146 GLU B CA 1
ATOM 2577 C C . GLU B 1 146 ? -14.82 8.305 -8.914 1 95 146 GLU B C 1
ATOM 2579 O O . GLU B 1 146 ? -14.086 9.164 -9.398 1 95 146 GLU B O 1
ATOM 2584 N N . VAL B 1 147 ? -14.602 7.039 -8.984 1 93.69 147 VAL B N 1
ATOM 2585 C CA . VAL B 1 147 ? -13.5 6.496 -9.773 1 93.69 147 VAL B CA 1
ATOM 2586 C C . VAL B 1 147 ? -14.047 5.566 -10.852 1 93.69 147 VAL B C 1
ATOM 2588 O O . VAL B 1 147 ? -14.711 4.574 -10.547 1 93.69 147 VAL B O 1
ATOM 2591 N N . HIS B 1 148 ? -13.781 5.934 -12.078 1 94.19 148 HIS B N 1
ATOM 2592 C CA . HIS B 1 148 ? -14.203 5.109 -13.211 1 94.19 148 HIS B CA 1
ATOM 2593 C C . HIS B 1 148 ? -13.031 4.316 -13.781 1 94.19 148 HIS B C 1
ATOM 2595 O O . HIS B 1 148 ? -11.961 4.875 -14.031 1 94.19 148 HIS B O 1
ATOM 2601 N N . LEU B 1 149 ? -13.25 3.051 -13.867 1 93.88 149 LEU B N 1
ATOM 2602 C CA . LEU B 1 149 ? -12.266 2.164 -14.477 1 93.88 149 LEU B CA 1
ATOM 2603 C C . LEU B 1 149 ? -12.82 1.496 -15.727 1 93.88 149 LEU B C 1
ATOM 2605 O O . LEU B 1 149 ? -14.008 1.16 -15.773 1 93.88 149 LEU B O 1
ATOM 2609 N N . ASP B 1 150 ? -11.977 1.347 -16.75 1 91.81 150 ASP B N 1
ATOM 2610 C CA . ASP B 1 150 ? -12.383 0.662 -17.969 1 91.81 150 ASP B CA 1
ATOM 2611 C C . ASP B 1 150 ? -12.664 -0.814 -17.703 1 91.81 150 ASP B C 1
ATOM 2613 O O . ASP B 1 150 ? -13.617 -1.376 -18.25 1 91.81 150 ASP B O 1
ATOM 2617 N N . ASP B 1 151 ? -11.852 -1.456 -16.906 1 92.25 151 ASP B N 1
ATOM 2618 C CA . ASP B 1 151 ? -11.992 -2.857 -16.531 1 92.25 151 ASP B CA 1
ATOM 2619 C C . ASP B 1 151 ? -11.883 -3.031 -15.023 1 92.25 151 ASP B C 1
ATOM 2621 O O . ASP B 1 151 ? -10.844 -2.74 -14.43 1 92.25 151 ASP B O 1
ATOM 2625 N N . GLU B 1 152 ? -12.93 -3.488 -14.414 1 94.12 152 GLU B N 1
ATOM 2626 C CA . GLU B 1 152 ? -12.93 -3.662 -12.961 1 94.12 152 GLU B CA 1
ATOM 2627 C C . GLU B 1 152 ? -12.695 -5.121 -12.586 1 94.12 152 GLU B C 1
ATOM 2629 O O . GLU B 1 152 ? -12.625 -5.453 -11.398 1 94.12 152 GLU B O 1
ATOM 2634 N N . ASN B 1 153 ? -12.602 -5.926 -13.625 1 94.31 153 ASN B N 1
ATOM 2635 C CA . ASN B 1 153 ? -12.367 -7.348 -13.383 1 94.31 153 ASN B CA 1
ATOM 2636 C C . ASN B 1 153 ? -10.922 -7.734 -13.695 1 94.31 153 ASN B C 1
ATOM 2638 O O . ASN B 1 153 ? -10.664 -8.398 -14.703 1 94.31 153 ASN B O 1
ATOM 2642 N N . ARG B 1 154 ? -10.07 -7.32 -12.891 1 96.12 154 ARG B N 1
ATOM 2643 C CA . ARG B 1 154 ? -8.648 -7.598 -13.078 1 96.12 154 ARG B CA 1
ATOM 2644 C C . ARG B 1 154 ? -7.91 -7.586 -11.742 1 96.12 154 ARG B C 1
ATOM 2646 O O . ARG B 1 154 ? -8.391 -7.016 -10.766 1 96.12 154 ARG B O 1
ATOM 2653 N N . GLY B 1 155 ? -6.762 -8.227 -11.719 1 97.5 155 GLY B N 1
ATOM 2654 C CA . GLY B 1 155 ? -5.988 -8.375 -10.492 1 97.5 155 GLY B CA 1
ATOM 2655 C C . GLY B 1 155 ? -4.781 -7.457 -10.438 1 97.5 155 GLY B C 1
ATOM 2656 O O . GLY B 1 155 ? -3.873 -7.668 -9.633 1 97.5 155 GLY B O 1
ATOM 2657 N N . TYR B 1 156 ? -4.746 -6.477 -11.344 1 94.38 156 TYR B N 1
ATOM 2658 C CA . TYR B 1 156 ? -3.576 -5.609 -11.422 1 94.38 156 TYR B CA 1
ATOM 2659 C C . TYR B 1 156 ? -3.982 -4.141 -11.453 1 94.38 156 TYR B C 1
ATOM 2661 O O . TYR B 1 156 ? -5.117 -3.814 -11.812 1 94.38 156 TYR B O 1
ATOM 2669 N N . LEU B 1 157 ? -3.113 -3.318 -10.992 1 92.19 157 LEU B N 1
ATOM 2670 C CA . LEU B 1 157 ? -3.297 -1.874 -11.078 1 92.19 157 LEU B CA 1
ATOM 2671 C C . LEU B 1 157 ? -2.668 -1.322 -12.352 1 92.19 157 LEU B C 1
ATOM 2673 O O . LEU B 1 157 ? -2.146 -2.082 -13.172 1 92.19 157 LEU B O 1
ATOM 2677 N N . GLY B 1 158 ? -2.916 0.009 -12.609 1 84.06 158 GLY B N 1
ATOM 2678 C CA . GLY B 1 158 ? -2.17 0.614 -13.695 1 84.06 158 GLY B CA 1
ATOM 2679 C C . GLY B 1 158 ? -3.039 1.424 -14.641 1 84.06 158 GLY B C 1
ATOM 2680 O O . GLY B 1 158 ? -2.531 2.1 -15.539 1 84.06 158 GLY B O 1
ATOM 2681 N N . GLU B 1 159 ? -4.305 1.31 -14.516 1 83.25 159 GLU B N 1
ATOM 2682 C CA . GLU B 1 159 ? -5.156 2.123 -15.375 1 83.25 159 GLU B CA 1
ATOM 2683 C C . GLU B 1 159 ? -5.035 3.605 -15.031 1 83.25 159 GLU B C 1
ATOM 2685 O O . GLU B 1 159 ? -5 4.453 -15.922 1 83.25 159 GLU B O 1
ATOM 2690 N N . LEU B 1 160 ? -5.074 3.943 -13.742 1 80.5 160 LEU B N 1
ATOM 2691 C CA . LEU B 1 160 ? -5.043 5.336 -13.305 1 80.5 160 LEU B CA 1
ATOM 2692 C C . LEU B 1 160 ? -3.619 5.773 -12.977 1 80.5 160 LEU B C 1
ATOM 2694 O O . LEU B 1 160 ? -3.375 6.945 -12.688 1 80.5 160 LEU B O 1
ATOM 2698 N N . SER B 1 161 ? -2.74 4.898 -12.883 1 63.03 161 SER B N 1
ATOM 2699 C CA . SER B 1 161 ? -1.345 5.246 -12.633 1 63.03 161 SER B CA 1
ATOM 2700 C C . SER B 1 161 ? -0.556 5.328 -13.938 1 63.03 161 SER B C 1
ATOM 2702 O O . SER B 1 161 ? -0.808 4.566 -14.867 1 63.03 161 SER B O 1
ATOM 2704 N N . PRO B 1 162 ? -0.162 6.59 -14.445 1 51.88 162 PRO B N 1
ATOM 2705 C CA . PRO B 1 162 ? 0.547 6.629 -15.727 1 51.88 162 PRO B CA 1
ATOM 2706 C C . PRO B 1 162 ? 1.356 5.359 -15.992 1 51.88 162 PRO B C 1
ATOM 2708 O O . PRO B 1 162 ? 1.833 4.723 -15.047 1 51.88 162 PRO B O 1
ATOM 2711 N N . PRO B 1 163 ? 1.179 4.801 -17.172 1 45.16 163 PRO B N 1
ATOM 2712 C CA . PRO B 1 163 ? 1.94 3.66 -17.688 1 45.16 163 PRO B CA 1
ATOM 2713 C C . PRO B 1 163 ? 3.414 3.709 -17.297 1 45.16 163 PRO B C 1
ATOM 2715 O O . PRO B 1 163 ? 4.188 2.822 -17.672 1 45.16 163 PRO B O 1
ATOM 2718 N N . GLY B 1 164 ? 3.977 4.863 -17.203 1 42.56 164 GLY B N 1
ATOM 2719 C CA . GLY B 1 164 ? 5.43 4.805 -17.172 1 42.56 164 GLY B CA 1
ATOM 2720 C C . GLY B 1 164 ? 5.969 3.773 -16.203 1 42.56 164 GLY B C 1
ATOM 2721 O O . GLY B 1 164 ? 7.16 3.775 -15.891 1 42.56 164 GLY B O 1
ATOM 2722 N N . ILE B 1 165 ? 5.18 3.229 -15.367 1 45.41 165 ILE B N 1
ATOM 2723 C CA . ILE B 1 165 ? 5.793 2.344 -14.383 1 45.41 165 ILE B CA 1
ATOM 2724 C C . ILE B 1 165 ? 6.434 1.151 -15.086 1 45.41 165 ILE B C 1
ATOM 2726 O O . ILE B 1 165 ? 7.297 0.477 -14.516 1 45.41 165 ILE B O 1
ATOM 2730 N N . PRO B 1 166 ? 5.934 0.597 -16.094 1 44.44 166 PRO B N 1
ATOM 2731 C CA . PRO B 1 166 ? 6.828 -0.488 -16.516 1 44.44 166 PRO B CA 1
ATOM 2732 C C . PRO B 1 166 ? 8.281 -0.039 -16.625 1 44.44 166 PRO B C 1
ATOM 2734 O O . PRO B 1 166 ? 9.195 -0.771 -16.234 1 44.44 166 PRO B O 1
ATOM 2737 N N . GLY B 1 167 ? 8.531 1.02 -17.359 1 46.59 167 GLY B N 1
ATOM 2738 C CA . GLY B 1 167 ? 9.906 1.426 -17.594 1 46.59 167 GLY B CA 1
ATOM 2739 C C . GLY B 1 167 ? 10.625 1.859 -16.328 1 46.59 167 GLY B C 1
ATOM 2740 O O . GLY B 1 167 ? 11.852 1.942 -16.297 1 46.59 167 GLY B O 1
ATOM 2741 N N . ARG B 1 168 ? 9.781 2.135 -15.367 1 54.06 168 ARG B N 1
ATOM 2742 C CA . ARG B 1 168 ? 10.453 2.621 -14.164 1 54.06 168 ARG B CA 1
ATOM 2743 C C . ARG B 1 168 ? 10.344 1.608 -13.031 1 54.06 168 ARG B C 1
ATOM 2745 O O . ARG B 1 168 ? 10.602 1.938 -11.867 1 54.06 168 ARG B O 1
ATOM 2752 N N . ILE B 1 169 ? 9.836 0.469 -13.555 1 53.91 169 ILE B N 1
ATOM 2753 C CA . ILE B 1 169 ? 9.719 -0.58 -12.555 1 53.91 169 ILE B CA 1
ATOM 2754 C C . ILE B 1 169 ? 11.07 -0.813 -11.883 1 53.91 169 ILE B C 1
ATOM 2756 O O . ILE B 1 169 ? 11.148 -0.964 -10.664 1 53.91 169 ILE B O 1
ATOM 2760 N N . ARG B 1 170 ? 11.969 -0.79 -12.906 1 51.94 170 ARG B N 1
ATOM 2761 C CA . ARG B 1 170 ? 13.305 -0.961 -12.344 1 51.94 170 ARG B CA 1
ATOM 2762 C C . ARG B 1 170 ? 13.609 0.133 -11.328 1 51.94 170 ARG B C 1
ATOM 2764 O O . ARG B 1 170 ? 14.156 -0.144 -10.258 1 51.94 170 ARG B O 1
ATOM 2771 N N . GLU B 1 171 ? 13.25 1.306 -11.805 1 55.72 171 GLU B N 1
ATOM 2772 C CA . GLU B 1 171 ? 13.516 2.424 -10.906 1 55.72 171 GLU B CA 1
ATOM 2773 C C . GLU B 1 171 ? 12.742 2.271 -9.594 1 55.72 171 GLU B C 1
ATOM 2775 O O . GLU B 1 171 ? 13.234 2.65 -8.531 1 55.72 171 GLU B O 1
ATOM 2780 N N . ARG B 1 172 ? 11.648 1.606 -9.688 1 55.56 172 ARG B N 1
ATOM 2781 C CA . ARG B 1 172 ? 10.859 1.412 -8.477 1 55.56 172 ARG B CA 1
ATOM 2782 C C . ARG B 1 172 ? 11.547 0.451 -7.516 1 55.56 172 ARG B C 1
ATOM 2784 O O . ARG B 1 172 ? 11.484 0.626 -6.297 1 55.56 172 ARG B O 1
ATOM 2791 N N . PHE B 1 173 ? 12.148 -0.438 -8.328 1 51.03 173 PHE B N 1
ATOM 2792 C CA . PHE B 1 173 ? 12.93 -1.334 -7.484 1 51.03 173 PHE B CA 1
ATOM 2793 C C . PHE B 1 173 ? 14.148 -0.618 -6.918 1 51.03 173 PHE B C 1
ATOM 2795 O O . PHE B 1 173 ? 14.555 -0.88 -5.785 1 51.03 173 PHE B O 1
ATOM 2802 N N . GLU B 1 174 ? 14.695 0.295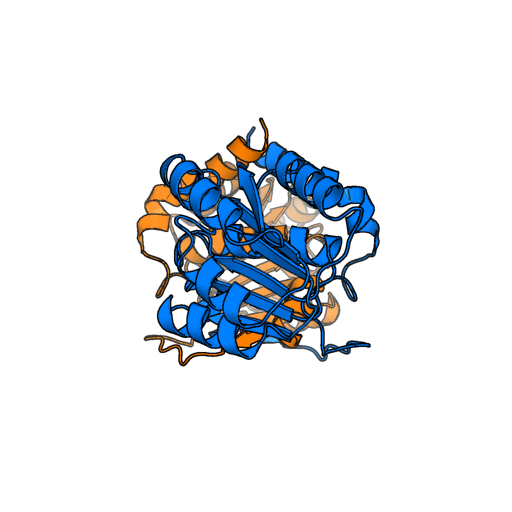 -7.785 1 50.91 174 GLU B N 1
ATOM 2803 C CA . GLU B 1 174 ? 15.875 1.015 -7.309 1 50.91 174 GLU B CA 1
ATOM 2804 C C . GLU B 1 174 ? 15.516 1.95 -6.156 1 50.91 174 GLU B C 1
ATOM 2806 O O . GLU B 1 174 ? 16.359 2.225 -5.293 1 50.91 174 GLU B O 1
ATOM 2811 N N . GLU B 1 175 ? 14.477 2.613 -6.301 1 45.78 175 GLU B N 1
ATOM 2812 C CA . GLU B 1 175 ? 14.031 3.477 -5.211 1 45.78 175 GLU B CA 1
ATOM 2813 C C . GLU B 1 175 ? 13.914 2.697 -3.902 1 45.78 175 GLU B C 1
ATOM 2815 O O . GLU B 1 175 ? 14.039 3.271 -2.818 1 45.78 175 GLU B O 1
ATOM 2820 N N . PHE B 1 176 ? 13.672 1.506 -4.156 1 39.5 176 PHE B N 1
ATOM 2821 C CA . PHE B 1 176 ? 13.812 0.702 -2.947 1 39.5 176 PHE B CA 1
ATOM 2822 C C . PHE B 1 176 ? 15.195 0.9 -2.328 1 39.5 176 PHE B C 1
ATOM 2824 O O . PHE B 1 176 ? 15.352 0.8 -1.11 1 39.5 176 PHE B O 1
ATOM 2831 N N . LYS B 1 177 ? 16.203 1.205 -3.209 1 37.94 177 LYS B N 1
ATOM 2832 C CA . LYS B 1 177 ? 17.562 1.468 -2.736 1 37.94 177 LYS B CA 1
ATOM 2833 C C . LYS B 1 177 ? 17.656 2.836 -2.068 1 37.94 177 LYS B C 1
ATOM 2835 O O . LYS B 1 177 ? 18.484 3.043 -1.18 1 37.94 177 LYS B O 1
ATOM 2840 N N . LEU B 1 178 ? 17.344 3.818 -2.662 1 32.06 178 LEU B N 1
ATOM 2841 C CA . LEU B 1 178 ? 17.5 5.156 -2.105 1 32.06 178 LEU B CA 1
ATOM 2842 C C . LEU B 1 178 ? 16.969 5.215 -0.672 1 32.06 178 LEU B C 1
ATOM 2844 O O . LEU B 1 178 ? 17.203 6.199 0.034 1 32.06 178 LEU B O 1
ATOM 2848 N N . TRP B 1 179 ? 16.062 4.527 -0.374 1 32.16 179 TRP B N 1
ATOM 2849 C CA . TRP B 1 179 ? 15.711 4.566 1.041 1 32.16 179 TRP B CA 1
ATOM 2850 C C . TRP B 1 179 ? 16.734 3.824 1.883 1 32.16 179 TRP B C 1
ATOM 2852 O O . TRP B 1 179 ? 16.672 3.836 3.113 1 32.16 179 TRP B O 1
ATOM 2862 N N . ARG B 1 180 ? 17.641 3.08 1.279 1 27.95 180 ARG B N 1
ATOM 2863 C CA . ARG B 1 180 ? 18.734 2.453 2.016 1 27.95 180 ARG B CA 1
ATOM 2864 C C . ARG B 1 180 ? 19.844 3.459 2.311 1 27.95 180 ARG B C 1
ATOM 2866 O O . ARG B 1 180 ? 20.734 3.191 3.123 1 27.95 180 ARG B O 1
ATOM 2873 N N . GLY B 1 181 ? 20.031 4.605 1.646 1 22.78 181 GLY B N 1
ATOM 2874 C CA . GLY B 1 181 ? 21.25 5.285 2.088 1 22.78 181 GLY B CA 1
ATOM 2875 C C . GLY B 1 181 ? 21.094 5.941 3.445 1 22.78 181 GLY B C 1
ATOM 2876 O O . GLY B 1 181 ? 20 6.355 3.824 1 22.78 181 GLY B O 1
#

Foldseek 3Di:
DEAEAQDPVVLLVVLLVQAAAQFEEEEEACQLNPSVVSNCVRNHQAYEYEDQDPNNVVNQVVVCVVPVRYDYDHDHLLAPVSLVVVCVVVVAQAGAEYEYDPPREPDVPSQVLSQALNCLRNFYQYYYGRYPVVVVCVVPDDDPDDDDDPDPRTHYDDRPPPVCCVVCSVVVSCVVVVVVD/DEAEAQDPVVLLVVLLVQAAAQFEEEEEACQLNPSVVSNCVRNHQAYEYEDQDPNNVVNQVVVCVVPVRYDYDHDHLLAPVSLVVVCVVVVAQAGAEYEYDPPREPDVPSQVLSQALNCLGNFYQYYYGRYPVVVVCVVPDDDPDDDDDPDPRTHYDDRPPPPCCVVCSVVVSCVVVVVVD

InterPro domains:
  IPR002877 Ribosomal RNA methyltransferase, FtsJ domain [PF01728] (18-103)
  IPR029063 S-adenosyl-L-methionine-dependent methyltransferase superfamily [G3DSA:3.40.50.150] (3-149)
  IPR029063 S-adenosyl-L-methionine-dependent methyltransferase superfamily [SSF53335] (20-89)

Sequence (362 aa):
MIALVKSVEEYRRLLGEVVEEGDVVVELGCHRGAATRIILTGSPRRVVAVDYGKDAEEAMRELERSHPELTFVKGDAREYDTLKRVLEELGGPECDVLAVDLGGGMFPDTAFKVYYVWSVTLRPRDAVVRNAGLCEFLKLAELREEVHLDDENRGYLGELSPPGIPGRIRERFEEFKLWRGMIALVKSVEEYRRLLGEVVEEGDVVVELGCHRGAATRIILTGSPRRVVAVDYGKDAEEAMRELERSHPELTFVKGDAREYDTLKRVLEELGGPECDVLAVDLGGGMFPDTAFKVYYVWSVTLRPRDAVVRNAGLCEFLKLAELREEVHLDDENRGYLGELSPPGIPGRIRERFEEFKLWRG

Solvent-accessible surface area (backbone atoms only — not comparable to full-atom values): 18176 Å² total; per-residue (Å²): 45,27,36,30,22,49,48,69,67,58,43,42,54,48,40,52,68,68,44,42,70,62,28,33,36,40,33,38,46,35,51,66,32,72,55,50,55,41,41,55,72,27,45,39,59,30,36,43,36,25,28,62,50,71,70,18,50,62,44,37,56,56,50,30,74,78,31,84,43,42,42,78,44,82,28,49,77,86,36,61,69,39,54,50,52,50,32,61,76,63,74,42,73,66,28,39,34,37,37,39,32,76,75,36,32,66,51,42,47,57,56,47,32,43,49,50,60,50,18,54,60,30,52,16,45,30,21,42,38,34,25,23,32,51,42,52,46,61,71,35,43,40,75,74,55,92,80,87,67,96,70,68,75,31,22,41,68,56,87,64,20,71,72,62,47,71,84,33,40,62,51,54,41,43,52,30,12,66,34,31,110,46,28,38,30,22,49,49,70,67,57,43,42,52,48,41,51,68,69,44,42,71,62,29,33,34,39,33,38,46,36,51,64,31,72,56,50,54,41,41,55,72,28,46,41,60,30,34,43,36,25,29,62,51,72,70,18,50,61,44,37,57,57,52,31,73,79,30,83,42,43,42,77,44,82,27,49,78,81,35,60,68,39,54,52,52,51,31,60,74,64,74,41,73,66,28,40,36,37,38,40,32,78,74,37,34,67,52,40,47,57,54,47,32,41,50,48,57,49,18,54,61,32,52,15,45,28,22,42,39,32,24,23,34,48,42,52,46,62,71,36,43,40,74,73,55,92,79,87,68,97,69,67,77,30,21,41,67,53,88,65,18,72,68,63,46,71,84,34,41,60,49,54,39,44,51,26,12,66,42,36,109

Organism: Methanopyrus kandleri (strain AV19 / DSM 6324 / JCM 9639 / NBRC 100938) (NCBI:txid190192)

Radius of gyration: 20.95 Å; Cα contacts (8 Å, |Δi|>4): 805; chains: 2; bounding box: 37×70×42 Å